Protein AF-A0A1W9QUJ8-F1 (afdb_monomer)

Foldseek 3Di:
DDDDDPDDPPPPPCPPCVLVVLVVVLVVLVVQLVVCVVVVPPQLNVLSVVLSVLSVVLSVLCSVQVVVVVVVVPFLADFFDPDFSLLVSLLSQLVSQLSCCVRNVVDDNVVSNVRSVVSSVVSCVVVNGRPNDGSDPDPDPDPSVVVVVVLVVLVVVLVVVVVCLVVDPDPVVSVVVVVVSVVSVVVSVVCSVPVVVVVVVVVVVVVVVVVVVVVVVD

Secondary structure (DSSP, 8-state):
---PPP----------THHHHHHHTHHHHHHHHHHHHHTT-HHHHHHHHHHHHHHHHHHHHHHHHHHHHHHHHH-SS-PPPSS-HHHHHHHHHHHHHHHIIIIIS---HHHHHHHHHHHHHHHHHHH-----S-S----TTS-HHHHHHHHHHHHHHHHHHHHHHTT---HHHHHHHHHHHHHHHHHHHHHHH-TTHHHHHHHHHHHHHHHHHHHTT-

Solvent-accessible surface area (backbone atoms only — not comparable to full-atom values): 12150 Å² total; per-residue (Å²): 133,85,80,79,74,80,86,72,79,79,80,74,80,68,74,68,63,71,46,59,56,55,57,60,68,46,51,66,47,54,51,50,27,53,50,22,54,74,67,67,36,63,68,57,24,53,45,35,46,51,40,44,51,45,48,50,52,25,41,54,42,34,37,52,28,53,51,53,50,50,53,49,68,71,38,77,65,40,72,41,67,93,66,56,37,46,58,54,21,28,51,42,44,12,50,36,44,22,48,35,31,32,70,66,61,68,39,56,68,68,58,11,49,52,50,10,52,49,47,25,51,50,41,41,71,74,70,47,78,65,69,78,64,58,49,67,81,79,67,70,99,49,61,65,65,60,55,51,49,54,51,51,51,50,50,51,53,50,54,53,50,58,66,54,52,78,74,57,85,51,66,69,59,48,53,55,50,50,53,51,52,52,52,52,50,51,52,54,47,50,45,58,76,43,68,60,56,64,53,55,53,50,53,51,50,54,52,50,52,49,54,52,57,56,62,76,74,110

Sequence (218 aa):
MGKAKPYKPSTVSLKSKKGTLLYLFLIPLFIAVILALLQTNIQAFLLNSLAFALFFFTAKLSTRGFNQELEYLRSPLTKAPKIPYKTIAAFMLGGSTFFTAWVAGGKSFFSALFLGVIATLGYYLYYGFDPKKDKLDNLGDISAEFVLETIGEAKTKLTNIEKHMGQIEDTLLYGKLNIAMTKARNILETIQEDPKDIRVARKFLIVYIREWKQKLKR

pLDDT: mean 71.95, std 13.04, range [42.22, 90.12]

Structure (mmCIF, N/CA/C/O backbone):
data_AF-A0A1W9QUJ8-F1
#
_entry.id   AF-A0A1W9QUJ8-F1
#
loop_
_atom_site.group_PDB
_atom_site.id
_atom_site.type_symbol
_atom_site.label_atom_id
_atom_site.label_alt_id
_atom_site.label_comp_id
_atom_site.label_asym_id
_atom_site.label_entity_id
_atom_site.label_seq_id
_atom_site.pdbx_PDB_ins_code
_atom_site.Cartn_x
_atom_site.Cartn_y
_atom_site.Cartn_z
_atom_site.occupancy
_atom_site.B_iso_or_equiv
_atom_site.auth_seq_id
_atom_site.auth_comp_id
_atom_site.auth_asym_id
_atom_site.auth_atom_id
_atom_site.pdbx_PDB_model_num
ATOM 1 N N . MET A 1 1 ? -11.878 -29.910 38.234 1.00 45.69 1 MET A N 1
ATOM 2 C CA . MET A 1 1 ? -12.303 -28.824 37.320 1.00 45.69 1 MET A CA 1
ATOM 3 C C . MET A 1 1 ? -11.061 -28.103 36.809 1.00 45.69 1 MET A C 1
ATOM 5 O O . MET A 1 1 ? -10.425 -27.384 37.571 1.00 45.69 1 MET A O 1
ATOM 9 N N . GLY A 1 2 ? -10.643 -28.384 35.572 1.00 51.19 2 GLY A N 1
ATOM 10 C CA . GLY A 1 2 ? -9.451 -27.775 34.976 1.00 51.19 2 GLY A CA 1
ATOM 11 C C . GLY A 1 2 ? -9.706 -26.306 34.651 1.00 51.19 2 GLY A C 1
ATOM 12 O O . GLY A 1 2 ? -10.634 -25.993 33.911 1.00 51.19 2 GLY A O 1
ATOM 13 N N . LYS A 1 3 ? -8.911 -25.403 35.231 1.00 51.66 3 LYS A N 1
ATOM 14 C CA . LYS A 1 3 ? -8.987 -23.965 34.951 1.00 51.66 3 LYS A CA 1
ATOM 15 C C . LYS A 1 3 ? -8.597 -23.725 33.491 1.00 51.66 3 LYS A C 1
ATOM 17 O O . LYS A 1 3 ? -7.434 -23.905 33.129 1.00 51.66 3 LYS A O 1
ATOM 22 N N . ALA A 1 4 ? -9.561 -23.334 32.661 1.00 52.47 4 ALA A N 1
ATOM 23 C CA . ALA A 1 4 ? -9.295 -22.891 31.299 1.00 52.47 4 ALA A CA 1
ATOM 24 C C . ALA A 1 4 ? -8.386 -21.654 31.357 1.00 52.47 4 ALA A C 1
ATOM 26 O O . ALA A 1 4 ? -8.721 -20.649 31.984 1.00 52.47 4 ALA A O 1
ATOM 27 N N . LYS A 1 5 ? -7.194 -21.753 30.761 1.00 56.53 5 LYS A N 1
ATOM 28 C CA . LYS A 1 5 ? -6.275 -20.618 30.642 1.00 56.53 5 LYS A CA 1
ATOM 29 C C . LYS A 1 5 ? -6.897 -19.599 29.674 1.00 56.53 5 LYS A C 1
ATOM 31 O O . LYS A 1 5 ? -7.329 -20.015 28.599 1.00 56.53 5 LYS A O 1
ATOM 36 N N . PRO A 1 6 ? -6.938 -18.299 30.016 1.00 46.97 6 PRO A N 1
ATOM 37 C CA . PRO A 1 6 ? -7.448 -17.275 29.113 1.00 46.97 6 PRO A CA 1
ATOM 38 C C . PRO A 1 6 ? -6.608 -17.258 27.834 1.00 46.97 6 PRO A C 1
ATOM 40 O O . PRO A 1 6 ? -5.373 -17.254 27.889 1.00 46.97 6 PRO A O 1
ATOM 43 N N . TYR A 1 7 ? -7.291 -17.292 26.692 1.00 49.16 7 TYR A N 1
ATOM 44 C CA . TYR A 1 7 ? -6.677 -17.202 25.375 1.00 49.16 7 TYR A CA 1
ATOM 45 C C . TYR A 1 7 ? -5.962 -15.853 25.262 1.00 49.16 7 TYR A C 1
ATOM 47 O O . TYR A 1 7 ? -6.594 -14.802 25.245 1.00 49.16 7 TYR A O 1
ATOM 55 N N . LYS A 1 8 ? -4.627 -15.881 25.236 1.00 43.94 8 LYS A N 1
ATOM 56 C CA . LYS A 1 8 ? -3.806 -14.711 24.928 1.00 43.94 8 LYS A CA 1
ATOM 57 C C . LYS A 1 8 ? -3.588 -14.721 23.418 1.00 43.94 8 LYS A C 1
ATOM 59 O O . LYS A 1 8 ? -2.815 -15.569 22.963 1.00 43.94 8 LYS A O 1
ATOM 64 N N . PRO A 1 9 ? -4.245 -13.851 22.631 1.00 47.03 9 PRO A N 1
ATOM 65 C CA . PRO A 1 9 ? -3.916 -13.749 21.223 1.00 47.03 9 PRO A CA 1
ATOM 66 C C . PRO A 1 9 ? -2.438 -13.375 21.130 1.00 47.03 9 PRO A C 1
ATOM 68 O O . PRO A 1 9 ? -1.984 -12.387 21.708 1.00 47.03 9 PRO A O 1
ATOM 71 N N . SER A 1 10 ? -1.659 -14.213 20.453 1.00 43.44 10 SER A N 1
ATOM 72 C CA . SER A 1 10 ? -0.263 -13.933 20.166 1.00 43.44 10 SER A CA 1
ATOM 73 C C . SER A 1 10 ? -0.211 -12.667 19.317 1.00 43.44 10 SER A C 1
ATOM 75 O O . SER A 1 10 ? -0.485 -12.709 18.116 1.00 43.44 10 SER A O 1
ATOM 77 N N . THR A 1 11 ? 0.129 -11.532 19.929 1.00 43.72 11 THR A N 1
ATOM 78 C CA . THR A 1 11 ? 0.432 -10.280 19.235 1.00 43.72 11 THR A CA 1
ATOM 79 C C . THR A 1 11 ? 1.775 -10.442 18.534 1.00 43.72 11 THR A C 1
ATOM 81 O O . THR A 1 11 ? 2.785 -9.851 18.920 1.00 43.72 11 THR A O 1
ATOM 84 N N . VAL A 1 12 ? 1.825 -11.304 17.519 1.00 42.22 12 VAL A N 1
ATOM 85 C CA . VAL A 1 12 ? 2.991 -11.404 16.657 1.00 42.22 12 VAL A CA 1
ATOM 86 C C . VAL A 1 12 ? 3.006 -10.112 15.849 1.00 42.22 12 VAL A C 1
ATOM 88 O O . VAL A 1 12 ? 2.319 -9.960 14.840 1.00 42.22 12 VAL A O 1
ATOM 91 N N . SER A 1 13 ? 3.771 -9.139 16.341 1.00 43.91 13 SER A N 1
ATOM 92 C CA . SER A 1 13 ? 4.136 -7.918 15.634 1.00 43.91 13 SER A CA 1
ATOM 93 C C . SER A 1 13 ? 5.054 -8.279 14.460 1.00 43.91 13 SER A C 1
ATOM 95 O O . SER A 1 13 ? 6.225 -7.901 14.405 1.00 43.91 13 SER A O 1
ATOM 97 N N . LEU A 1 14 ? 4.521 -9.004 13.478 1.00 44.41 14 LEU A N 1
ATOM 98 C CA . LEU A 1 14 ? 5.085 -9.039 12.141 1.00 44.41 14 LEU A CA 1
ATOM 99 C C . LEU A 1 14 ? 4.782 -7.674 11.530 1.00 44.41 14 LEU A C 1
ATOM 101 O O . LEU A 1 14 ? 3.795 -7.482 10.823 1.00 44.41 14 LEU A O 1
ATOM 105 N N . LYS A 1 15 ? 5.628 -6.691 11.855 1.00 48.16 15 LYS A N 1
ATOM 106 C CA . LYS A 1 15 ? 5.800 -5.494 11.034 1.00 48.16 15 LYS A CA 1
ATOM 107 C C . LYS A 1 15 ? 6.079 -6.032 9.635 1.00 48.16 15 LYS A C 1
ATOM 109 O O . LYS A 1 15 ? 7.123 -6.642 9.415 1.00 48.16 15 LYS A O 1
ATOM 114 N N . SER A 1 16 ? 5.076 -5.969 8.765 1.00 53.44 16 SER A N 1
ATOM 115 C CA . SER A 1 16 ? 5.052 -6.734 7.524 1.00 53.44 16 SER A CA 1
ATOM 116 C C . SER A 1 16 ? 6.242 -6.329 6.651 1.00 53.44 16 SER A C 1
ATOM 118 O O . SER A 1 16 ? 6.193 -5.336 5.930 1.00 53.44 16 SER A O 1
ATOM 120 N N . LYS A 1 17 ? 7.327 -7.116 6.692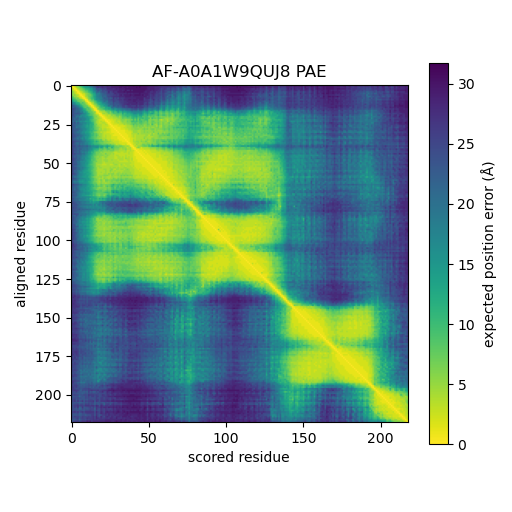 1.00 57.62 17 LYS A N 1
ATOM 121 C CA . LYS A 1 17 ? 8.486 -6.983 5.790 1.00 57.62 17 LYS A CA 1
ATOM 122 C C . LYS A 1 17 ? 8.110 -7.276 4.325 1.00 57.62 17 LYS A C 1
ATOM 124 O O . LYS A 1 17 ? 8.954 -7.223 3.435 1.00 57.62 17 LYS A O 1
ATOM 129 N N . LYS A 1 18 ? 6.837 -7.574 4.040 1.00 60.78 18 LYS A N 1
ATOM 130 C CA . LYS A 1 18 ? 6.330 -7.822 2.687 1.00 60.78 18 LYS A CA 1
ATOM 131 C C . LYS A 1 18 ? 6.463 -6.590 1.785 1.00 60.78 18 LYS A C 1
ATOM 133 O O . LYS A 1 18 ? 6.778 -6.747 0.609 1.00 60.78 18 LYS A O 1
ATOM 138 N N . GLY A 1 19 ? 6.307 -5.383 2.344 1.00 60.66 19 GLY A N 1
ATOM 139 C CA . GLY A 1 19 ? 6.508 -4.126 1.610 1.00 60.66 19 GLY A CA 1
ATOM 140 C C . GLY A 1 19 ? 7.968 -3.868 1.238 1.00 60.66 19 GLY A C 1
ATOM 141 O O . GLY A 1 19 ? 8.249 -3.420 0.132 1.00 60.66 19 GLY A O 1
ATOM 142 N N . THR A 1 20 ? 8.913 -4.235 2.113 1.00 66.88 20 THR A N 1
ATOM 143 C CA . THR A 1 20 ? 10.354 -4.041 1.872 1.00 66.88 20 THR A CA 1
ATOM 144 C C . THR A 1 20 ? 10.902 -4.880 0.718 1.00 66.88 20 THR A C 1
ATOM 146 O O . THR A 1 20 ? 11.886 -4.482 0.105 1.00 66.88 20 THR A O 1
ATOM 149 N N . LEU A 1 21 ? 10.253 -5.996 0.370 1.00 69.88 21 LEU A N 1
ATOM 150 C CA . LEU A 1 21 ? 10.699 -6.858 -0.728 1.00 69.88 21 LEU A CA 1
ATOM 151 C C . LEU A 1 21 ? 10.557 -6.176 -2.099 1.00 69.88 21 LEU A C 1
ATOM 153 O O . LEU A 1 21 ? 11.403 -6.364 -2.965 1.00 69.88 21 LEU A O 1
ATOM 157 N N . LEU A 1 22 ? 9.541 -5.320 -2.276 1.00 72.19 22 LEU A N 1
ATOM 158 C CA . LEU A 1 22 ? 9.362 -4.570 -3.523 1.00 72.19 22 LEU A CA 1
ATOM 159 C C . LEU A 1 22 ? 10.477 -3.534 -3.738 1.00 72.19 22 LEU A C 1
ATOM 161 O O . LEU A 1 22 ? 10.861 -3.271 -4.872 1.00 72.19 22 LEU A O 1
ATOM 165 N N . TYR A 1 23 ? 11.033 -2.977 -2.656 1.00 72.56 23 TYR A N 1
ATOM 166 C CA . TYR A 1 23 ? 12.155 -2.037 -2.733 1.00 72.56 23 TYR A CA 1
ATOM 167 C C . TYR A 1 23 ? 13.463 -2.711 -3.160 1.00 72.56 23 TYR A C 1
ATOM 169 O O . TYR A 1 23 ? 14.305 -2.057 -3.768 1.00 72.56 23 TYR A O 1
ATOM 177 N N . LEU A 1 24 ? 13.621 -4.018 -2.919 1.00 77.19 24 LEU A N 1
ATOM 178 C CA . LEU A 1 24 ? 14.778 -4.773 -3.406 1.00 77.19 24 LEU A CA 1
ATOM 179 C C . LEU A 1 24 ? 14.832 -4.777 -4.943 1.00 77.19 24 LEU A C 1
ATOM 181 O O . LEU A 1 24 ? 15.908 -4.669 -5.526 1.00 77.19 24 LEU A O 1
ATOM 185 N N . PHE A 1 25 ? 13.667 -4.815 -5.598 1.00 73.31 25 PHE A N 1
ATOM 186 C CA . PHE A 1 25 ? 13.557 -4.762 -7.057 1.00 73.31 25 PHE A CA 1
ATOM 187 C C . PHE A 1 25 ? 13.940 -3.393 -7.649 1.00 73.31 25 PHE A C 1
ATOM 189 O O . PHE A 1 25 ? 14.278 -3.305 -8.825 1.00 73.31 25 PHE A O 1
ATOM 196 N N . LEU A 1 26 ? 13.941 -2.320 -6.848 1.00 78.62 26 LEU A N 1
ATOM 197 C CA . LEU A 1 26 ? 14.372 -0.995 -7.307 1.00 78.62 26 LEU A CA 1
ATOM 198 C C . LEU A 1 26 ? 15.899 -0.856 -7.395 1.00 78.62 26 LEU A C 1
ATOM 200 O O . LEU A 1 26 ? 16.376 0.032 -8.100 1.00 78.62 26 LEU A O 1
ATOM 204 N N . ILE A 1 27 ? 16.671 -1.707 -6.709 1.00 80.44 27 ILE A N 1
ATOM 205 C CA . ILE A 1 27 ? 18.135 -1.574 -6.631 1.00 80.44 27 ILE A CA 1
ATOM 206 C C . ILE A 1 27 ? 18.805 -1.711 -8.010 1.00 80.44 27 ILE A C 1
ATOM 208 O O . ILE A 1 27 ? 19.570 -0.816 -8.372 1.00 80.44 27 ILE A O 1
ATOM 212 N N . PRO A 1 28 ? 18.514 -2.744 -8.829 1.00 79.25 28 PRO A N 1
ATOM 213 C CA . PRO A 1 28 ? 19.114 -2.860 -10.161 1.00 79.25 28 PRO A CA 1
ATOM 214 C C . PRO A 1 28 ? 18.752 -1.683 -11.073 1.00 79.25 28 PRO A C 1
ATOM 216 O O . PRO A 1 28 ? 19.574 -1.224 -11.861 1.00 79.25 28 PRO A O 1
ATOM 219 N N . LEU A 1 29 ? 17.532 -1.161 -10.932 1.00 78.25 29 LEU A N 1
ATOM 220 C CA . LEU A 1 29 ? 17.044 -0.034 -11.720 1.00 78.25 29 LEU A CA 1
ATOM 221 C C . LEU A 1 29 ? 17.769 1.267 -11.346 1.00 78.25 29 LEU A C 1
ATOM 223 O O . LEU A 1 29 ? 18.129 2.049 -12.220 1.00 78.25 29 LEU A O 1
ATOM 227 N N . PHE A 1 30 ? 18.050 1.469 -10.058 1.00 81.12 30 PHE A N 1
ATOM 228 C CA . PHE A 1 30 ? 18.858 2.591 -9.584 1.00 81.12 30 PHE A CA 1
ATOM 229 C C . PHE A 1 30 ? 20.292 2.536 -10.128 1.00 81.12 30 PHE A C 1
ATOM 231 O O . PHE A 1 30 ? 20.821 3.546 -10.591 1.00 81.12 30 PHE A O 1
ATOM 238 N N . ILE A 1 31 ? 20.899 1.345 -10.151 1.00 82.19 31 ILE A N 1
ATOM 239 C CA . ILE A 1 31 ? 22.224 1.140 -10.754 1.00 82.19 31 ILE A CA 1
ATOM 240 C C . ILE A 1 31 ? 22.187 1.470 -12.253 1.00 82.19 31 ILE A C 1
ATOM 242 O O . ILE A 1 31 ? 23.080 2.157 -12.743 1.00 82.19 31 ILE A O 1
ATOM 246 N N . ALA A 1 32 ? 21.142 1.055 -12.976 1.00 76.44 32 ALA A N 1
ATOM 247 C CA . ALA A 1 32 ? 20.989 1.362 -14.399 1.00 76.44 32 ALA A CA 1
ATOM 248 C C . ALA A 1 32 ? 20.924 2.876 -14.682 1.00 76.44 32 ALA A C 1
ATOM 250 O O . ALA A 1 32 ? 21.524 3.339 -15.650 1.00 76.44 32 ALA A O 1
ATOM 251 N N . VAL A 1 33 ? 20.265 3.659 -13.818 1.00 78.38 33 VAL A N 1
ATOM 252 C CA . VAL A 1 33 ? 20.249 5.132 -13.915 1.00 78.38 33 VAL A CA 1
ATOM 253 C C . VAL A 1 33 ? 21.660 5.711 -13.767 1.00 78.38 33 VAL A C 1
ATOM 255 O O . VAL A 1 33 ? 22.062 6.555 -14.569 1.00 78.38 33 VAL A O 1
ATOM 258 N N . ILE A 1 34 ? 22.431 5.238 -12.782 1.00 84.38 34 ILE A N 1
ATOM 259 C CA . ILE A 1 34 ? 23.813 5.693 -12.553 1.00 84.38 34 ILE A CA 1
ATOM 260 C C . ILE A 1 34 ? 24.711 5.327 -13.742 1.00 84.38 34 ILE A C 1
ATOM 262 O O . ILE A 1 34 ? 25.483 6.162 -14.212 1.00 84.38 34 ILE A O 1
ATOM 266 N N . LEU A 1 35 ? 24.588 4.104 -14.266 1.00 82.94 35 LEU A N 1
ATOM 267 C CA . LEU A 1 35 ? 25.349 3.655 -15.434 1.00 82.94 35 LEU A CA 1
ATOM 268 C C . LEU A 1 35 ? 25.011 4.468 -16.689 1.00 82.94 35 LEU A C 1
ATOM 270 O O . LEU A 1 35 ? 25.917 4.834 -17.433 1.00 82.94 35 LEU A O 1
ATOM 274 N N . ALA A 1 36 ? 23.738 4.803 -16.903 1.00 79.69 36 ALA A N 1
ATOM 275 C CA . ALA A 1 36 ? 23.326 5.647 -18.023 1.00 79.69 36 ALA A CA 1
ATOM 276 C C . ALA A 1 36 ? 23.921 7.064 -17.931 1.00 79.69 36 ALA A C 1
ATOM 278 O O . ALA A 1 36 ? 24.314 7.634 -18.951 1.00 79.69 36 ALA A O 1
ATOM 279 N N . LEU A 1 37 ? 24.038 7.607 -16.712 1.00 82.88 37 LEU A N 1
ATOM 280 C CA . LEU A 1 37 ? 24.687 8.894 -16.465 1.00 82.88 37 LEU A CA 1
ATOM 281 C C . LEU A 1 37 ? 26.199 8.831 -16.741 1.00 82.88 37 LEU A C 1
ATOM 283 O O . LEU A 1 37 ? 26.736 9.716 -17.404 1.00 82.88 37 LEU A O 1
ATOM 287 N N . LEU A 1 38 ? 26.870 7.761 -16.298 1.00 85.94 38 LEU A N 1
ATOM 288 C CA . LEU A 1 38 ? 28.295 7.509 -16.567 1.00 85.94 38 LEU A CA 1
ATOM 289 C C . LEU A 1 38 ? 28.588 7.365 -18.067 1.00 85.94 38 LEU A C 1
ATOM 291 O O . LEU A 1 38 ? 29.604 7.854 -18.551 1.00 85.94 38 LEU A O 1
ATOM 295 N N . GLN A 1 39 ? 27.680 6.739 -18.816 1.00 85.94 39 GLN A N 1
ATOM 296 C CA . GLN A 1 39 ? 27.771 6.588 -20.272 1.00 85.94 39 GLN A CA 1
ATOM 297 C C . GLN A 1 39 ? 27.411 7.869 -21.044 1.00 85.94 39 GLN A C 1
ATOM 299 O O . GLN A 1 39 ? 27.364 7.833 -22.271 1.00 85.94 39 GLN A O 1
ATOM 304 N N . THR A 1 40 ? 27.127 8.983 -20.349 1.00 82.94 40 THR A N 1
ATOM 305 C CA . THR A 1 40 ? 26.723 10.277 -20.941 1.00 82.94 40 THR A CA 1
ATOM 306 C C . THR A 1 40 ? 25.530 10.190 -21.905 1.00 82.94 40 THR A C 1
ATOM 308 O O . THR A 1 40 ? 25.276 11.093 -22.702 1.00 82.94 40 THR A O 1
ATOM 311 N N . ASN A 1 41 ? 24.728 9.128 -21.797 1.00 83.69 41 ASN A N 1
ATOM 312 C CA . ASN A 1 41 ? 23.555 8.928 -22.632 1.00 83.69 41 ASN A CA 1
ATOM 313 C C . ASN A 1 41 ? 22.334 9.583 -21.974 1.00 83.69 41 ASN A C 1
ATOM 315 O O . ASN A 1 41 ? 21.627 8.974 -21.168 1.00 83.69 41 ASN A O 1
ATOM 319 N N . ILE A 1 42 ? 22.082 10.841 -22.344 1.00 85.75 42 ILE A N 1
ATOM 320 C CA . ILE A 1 42 ? 20.991 11.662 -21.796 1.00 85.75 42 ILE A CA 1
ATOM 321 C C . ILE A 1 42 ? 19.626 10.993 -22.013 1.00 85.75 42 ILE A C 1
ATOM 323 O O . ILE A 1 42 ? 18.784 11.002 -21.115 1.00 85.75 42 ILE A O 1
ATOM 327 N N . GLN A 1 43 ? 19.407 10.370 -23.175 1.00 84.75 43 GLN A N 1
ATOM 328 C CA . GLN A 1 43 ? 18.144 9.692 -23.477 1.00 84.75 43 GLN A CA 1
ATOM 329 C C . GLN A 1 43 ? 17.928 8.487 -22.555 1.00 84.75 43 GLN A C 1
ATOM 331 O O . GLN A 1 43 ? 16.884 8.382 -21.910 1.00 84.75 43 GLN A O 1
ATOM 336 N N . ALA A 1 44 ? 18.928 7.612 -22.428 1.00 82.31 44 ALA A N 1
ATOM 337 C CA . ALA A 1 44 ? 18.856 6.459 -21.535 1.00 82.31 44 ALA A CA 1
ATOM 338 C C . ALA A 1 44 ? 18.712 6.884 -20.066 1.00 82.31 44 ALA A C 1
ATOM 340 O O . ALA A 1 44 ? 17.972 6.253 -19.311 1.00 82.31 44 ALA A O 1
ATOM 341 N N . PHE A 1 45 ? 19.368 7.970 -19.654 1.00 84.31 45 PHE A N 1
ATOM 342 C CA . PHE A 1 45 ? 19.240 8.516 -18.305 1.00 84.31 45 PHE A CA 1
ATOM 343 C C . PHE A 1 45 ? 17.808 8.979 -18.000 1.00 84.31 45 PHE A C 1
ATOM 345 O O . PHE A 1 45 ? 17.253 8.605 -16.963 1.00 84.31 45 PHE A O 1
ATOM 352 N N . LEU A 1 46 ? 17.181 9.737 -18.907 1.00 86.88 46 LEU A N 1
ATOM 353 C CA . LEU A 1 46 ? 15.802 10.208 -18.738 1.00 86.88 46 LEU A CA 1
ATOM 354 C C . LEU A 1 46 ? 14.804 9.044 -18.684 1.00 86.88 46 LEU A C 1
ATOM 356 O O . LEU A 1 46 ? 13.951 9.003 -17.796 1.00 86.88 46 LEU A O 1
ATOM 360 N N . LEU A 1 47 ? 14.940 8.071 -19.590 1.00 86.06 47 LEU A N 1
ATOM 361 C CA . LEU A 1 47 ? 14.054 6.906 -19.651 1.00 86.06 47 LEU A CA 1
ATOM 362 C C . LEU A 1 47 ? 14.174 6.017 -18.408 1.00 86.06 47 LEU A C 1
ATOM 364 O O . LEU A 1 47 ? 13.156 5.647 -17.819 1.00 86.06 47 LEU A O 1
ATOM 368 N N . ASN A 1 48 ? 15.400 5.721 -17.967 1.00 82.94 48 ASN A N 1
ATOM 369 C CA . ASN A 1 48 ? 15.630 4.935 -16.754 1.00 82.94 48 ASN A CA 1
ATOM 370 C C . ASN A 1 48 ? 15.168 5.681 -15.493 1.00 82.94 48 ASN A C 1
ATOM 372 O O . ASN A 1 48 ? 14.620 5.058 -14.585 1.00 82.94 48 ASN A O 1
ATOM 376 N N . SER A 1 49 ? 15.321 7.008 -15.442 1.00 84.38 49 SER A N 1
ATOM 377 C CA . SER A 1 49 ? 14.833 7.823 -14.320 1.00 84.38 49 SER A CA 1
ATOM 378 C C . SER A 1 49 ? 13.306 7.827 -14.238 1.00 84.38 49 SER A C 1
ATOM 380 O O . SER A 1 49 ? 12.741 7.696 -13.150 1.00 84.38 49 SER A O 1
ATOM 382 N N . LEU A 1 50 ? 12.621 7.918 -15.381 1.00 87.81 50 LEU A N 1
ATOM 383 C CA . LEU A 1 50 ? 11.161 7.849 -15.439 1.00 87.81 50 LEU A CA 1
ATOM 384 C C . LEU A 1 50 ? 10.646 6.459 -15.042 1.00 87.81 50 LEU A C 1
ATOM 386 O O . LEU A 1 50 ? 9.721 6.351 -14.233 1.00 87.81 50 LEU A O 1
ATOM 390 N N . ALA A 1 51 ? 11.284 5.399 -15.546 1.00 84.25 51 ALA A N 1
ATOM 391 C CA . ALA A 1 51 ? 11.021 4.031 -15.112 1.00 84.25 51 ALA A CA 1
ATOM 392 C C . ALA A 1 51 ? 11.207 3.887 -13.593 1.00 84.25 51 ALA A C 1
ATOM 394 O O . ALA A 1 51 ? 10.338 3.349 -12.905 1.00 84.25 51 ALA A O 1
ATOM 395 N N . PHE A 1 52 ? 12.299 4.423 -13.046 1.00 85.12 52 PHE A N 1
ATOM 396 C CA . PHE A 1 52 ? 12.559 4.402 -11.610 1.00 85.12 52 PHE A CA 1
ATOM 397 C C . PHE A 1 52 ? 11.465 5.102 -10.807 1.00 85.12 52 PHE A C 1
ATOM 399 O O . PHE A 1 52 ? 10.969 4.532 -9.832 1.00 85.12 52 PHE A O 1
ATOM 406 N N . ALA A 1 53 ? 11.027 6.285 -11.237 1.00 86.44 53 ALA A N 1
ATOM 407 C CA . ALA A 1 53 ? 9.929 6.996 -10.593 1.00 86.44 53 ALA A CA 1
ATOM 408 C C . ALA A 1 53 ? 8.634 6.162 -10.590 1.00 86.44 53 ALA A C 1
ATOM 410 O O . ALA A 1 53 ? 8.009 6.005 -9.540 1.00 86.44 53 ALA A O 1
ATOM 411 N N . LEU A 1 54 ? 8.265 5.564 -11.726 1.00 86.25 54 LEU A N 1
ATOM 412 C CA . LEU A 1 54 ? 7.092 4.690 -11.865 1.00 86.25 54 LEU A CA 1
ATOM 413 C C . LEU A 1 54 ? 7.131 3.494 -10.895 1.00 86.25 54 LEU A C 1
ATOM 415 O O . LEU A 1 54 ? 6.172 3.252 -10.150 1.00 86.25 54 LEU A O 1
ATOM 419 N N . PHE A 1 55 ? 8.262 2.787 -10.831 1.00 83.75 55 PHE A N 1
ATOM 420 C CA . PHE A 1 55 ? 8.450 1.675 -9.894 1.00 83.75 55 PHE A CA 1
ATOM 421 C C . PHE A 1 55 ? 8.456 2.138 -8.431 1.00 83.75 55 PHE A C 1
ATOM 423 O O . PHE A 1 55 ? 7.887 1.465 -7.569 1.00 83.75 55 PHE A O 1
ATOM 430 N N . PHE A 1 56 ? 9.022 3.309 -8.139 1.00 84.00 56 PHE A N 1
ATOM 431 C CA . PHE A 1 56 ? 9.004 3.895 -6.800 1.00 84.00 56 PHE A CA 1
ATOM 432 C C . PHE A 1 56 ? 7.588 4.239 -6.334 1.00 84.00 56 PHE A C 1
ATOM 434 O O . PHE A 1 56 ? 7.202 3.889 -5.213 1.00 84.00 56 PHE A O 1
ATOM 441 N N . PHE A 1 57 ? 6.780 4.862 -7.193 1.00 84.56 57 PHE A N 1
ATOM 442 C CA . PHE A 1 57 ? 5.374 5.125 -6.889 1.00 84.56 57 PHE A CA 1
ATOM 443 C C . PHE A 1 57 ? 4.589 3.828 -6.683 1.00 84.56 57 PHE A C 1
ATOM 445 O O . PHE A 1 57 ? 3.836 3.725 -5.711 1.00 84.56 57 PHE A O 1
ATOM 452 N N . THR A 1 58 ? 4.831 2.816 -7.518 1.00 84.12 58 THR A N 1
ATOM 453 C CA . THR A 1 58 ? 4.240 1.477 -7.372 1.00 84.12 58 THR A CA 1
ATOM 454 C C . THR A 1 58 ? 4.578 0.858 -6.010 1.00 84.12 58 THR A C 1
ATOM 456 O O . THR A 1 58 ? 3.685 0.403 -5.292 1.00 84.12 58 THR A O 1
ATOM 459 N N . ALA A 1 59 ? 5.850 0.898 -5.598 1.00 82.56 59 ALA A N 1
ATOM 460 C CA . ALA A 1 59 ? 6.298 0.377 -4.305 1.00 82.56 59 ALA A CA 1
ATOM 461 C C . ALA A 1 59 ? 5.684 1.131 -3.117 1.00 82.56 59 ALA A C 1
ATOM 463 O O . ALA A 1 59 ? 5.246 0.516 -2.135 1.00 82.56 59 ALA A O 1
ATOM 464 N N . LYS A 1 60 ? 5.581 2.460 -3.219 1.00 81.75 60 LYS A N 1
ATOM 465 C CA . LYS A 1 60 ? 4.947 3.297 -2.194 1.00 81.75 60 LYS A CA 1
ATOM 466 C C . LYS A 1 60 ? 3.454 2.990 -2.058 1.00 81.75 60 LYS A C 1
ATOM 468 O O . LYS A 1 60 ? 2.950 2.911 -0.936 1.00 81.75 60 LYS A O 1
ATOM 473 N N . LEU A 1 61 ? 2.757 2.784 -3.175 1.00 79.00 61 LEU A N 1
ATOM 474 C CA . LEU A 1 61 ? 1.339 2.427 -3.184 1.00 79.00 61 LEU A CA 1
ATOM 475 C C . LEU A 1 61 ? 1.106 1.028 -2.597 1.00 79.00 61 LEU A C 1
ATOM 477 O O . LEU A 1 61 ? 0.253 0.859 -1.729 1.00 79.00 61 LEU A O 1
ATOM 481 N N . SER A 1 62 ? 1.937 0.063 -2.991 1.00 79.00 62 SER A N 1
ATOM 482 C CA . SER A 1 62 ? 1.929 -1.311 -2.476 1.00 79.00 62 SER A CA 1
ATOM 483 C C . SER A 1 62 ? 2.136 -1.354 -0.954 1.00 79.00 62 SER A C 1
ATOM 485 O O . SER A 1 62 ? 1.395 -2.016 -0.230 1.00 79.00 62 SER A O 1
ATOM 487 N N . THR A 1 63 ? 3.071 -0.550 -0.434 1.00 77.06 63 THR A N 1
ATOM 488 C CA . THR A 1 63 ? 3.321 -0.433 1.014 1.00 77.06 63 THR A CA 1
ATOM 489 C C . THR A 1 63 ? 2.100 0.090 1.772 1.00 77.06 63 THR A C 1
ATOM 491 O O . THR A 1 63 ? 1.785 -0.412 2.851 1.00 77.06 63 THR A O 1
ATOM 494 N N . ARG A 1 64 ? 1.377 1.066 1.205 1.00 76.19 64 ARG A N 1
ATOM 495 C CA . ARG A 1 64 ? 0.117 1.544 1.795 1.00 76.19 64 ARG A CA 1
ATOM 496 C C . ARG A 1 64 ? -0.958 0.459 1.788 1.00 76.19 64 ARG A C 1
ATOM 498 O O . ARG A 1 64 ? -1.602 0.269 2.816 1.00 76.19 64 ARG A O 1
ATOM 505 N N . GLY A 1 65 ? -1.083 -0.293 0.693 1.00 70.75 65 GLY A N 1
ATOM 506 C CA . GLY A 1 65 ? -2.008 -1.427 0.602 1.00 70.75 65 GLY A CA 1
ATOM 507 C C . GLY A 1 65 ? -1.744 -2.500 1.663 1.00 70.75 65 GLY A C 1
ATOM 508 O O . GLY A 1 65 ? -2.675 -2.951 2.327 1.00 70.75 65 GLY A O 1
ATOM 509 N N . PHE A 1 66 ? -0.477 -2.851 1.911 1.00 72.06 66 PHE A N 1
ATOM 510 C CA . PHE A 1 66 ? -0.128 -3.829 2.952 1.00 72.06 66 PHE A CA 1
ATOM 511 C C . PHE A 1 66 ? -0.403 -3.338 4.372 1.00 72.06 66 PHE A C 1
ATOM 513 O O . PHE A 1 66 ? -0.791 -4.136 5.223 1.00 72.06 66 PHE A O 1
ATOM 520 N N . ASN A 1 67 ? -0.208 -2.048 4.644 1.00 70.31 67 ASN A N 1
ATOM 521 C CA . ASN A 1 67 ? -0.531 -1.488 5.956 1.00 70.31 67 ASN A CA 1
ATOM 522 C C . ASN A 1 67 ? -2.041 -1.538 6.213 1.00 70.31 67 ASN A C 1
ATOM 524 O O . ASN A 1 67 ? -2.459 -1.959 7.289 1.00 70.31 67 ASN A O 1
ATOM 528 N N . GLN A 1 68 ? -2.847 -1.205 5.205 1.00 67.88 68 GLN A N 1
ATOM 529 C CA . GLN A 1 68 ? -4.302 -1.255 5.314 1.00 67.88 68 GLN A CA 1
ATOM 530 C C . GLN A 1 68 ? -4.834 -2.688 5.455 1.00 67.88 68 GLN A C 1
ATOM 532 O O . GLN A 1 68 ? -5.747 -2.934 6.240 1.00 67.88 68 GLN A O 1
ATOM 537 N N . GLU A 1 69 ? -4.239 -3.658 4.756 1.00 66.75 69 GLU A N 1
ATOM 538 C CA . GLU A 1 69 ? -4.553 -5.073 4.970 1.00 66.75 69 GLU A CA 1
ATOM 539 C C . GLU A 1 69 ? -4.194 -5.520 6.391 1.00 66.75 69 GLU A C 1
ATOM 541 O O . GLU A 1 69 ? -4.954 -6.256 7.014 1.00 66.75 69 GLU A O 1
ATOM 546 N N . LEU A 1 70 ? -3.055 -5.078 6.926 1.00 65.94 70 LEU A N 1
ATOM 547 C CA . LEU A 1 70 ? -2.634 -5.444 8.274 1.00 65.94 70 LEU A CA 1
ATOM 548 C C . LEU A 1 70 ? -3.587 -4.882 9.336 1.00 65.94 70 LEU A C 1
ATOM 550 O O . LEU A 1 70 ? -3.903 -5.582 10.296 1.00 65.94 70 LEU A O 1
A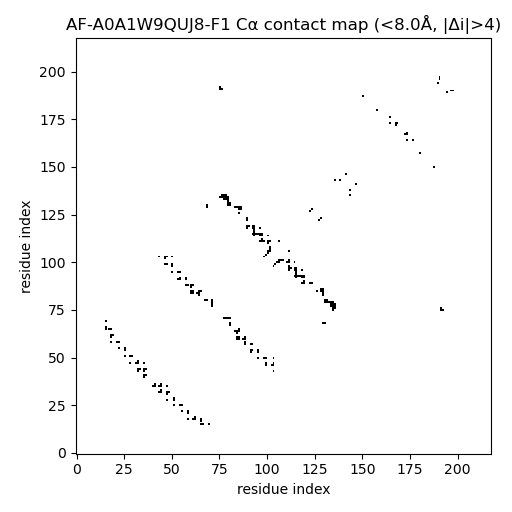TOM 554 N N . GLU A 1 71 ? -4.069 -3.653 9.158 1.00 65.00 71 GLU A N 1
ATOM 555 C CA . GLU A 1 71 ? -5.112 -3.055 10.000 1.00 65.00 71 GLU A CA 1
ATOM 556 C C . GLU A 1 71 ? -6.427 -3.836 9.899 1.00 65.00 71 GLU A C 1
ATOM 558 O O . GLU A 1 71 ? -7.000 -4.215 10.922 1.00 65.00 71 GLU A O 1
ATOM 563 N N . TYR A 1 72 ? -6.849 -4.177 8.680 1.00 61.53 72 TYR A N 1
ATOM 564 C CA . TYR A 1 72 ? -8.027 -5.012 8.447 1.00 61.53 72 TYR A CA 1
ATOM 565 C C . TYR A 1 72 ? -7.885 -6.416 9.064 1.00 61.53 72 TYR A C 1
ATOM 567 O O . TYR A 1 72 ? -8.849 -6.959 9.602 1.00 61.53 72 TYR A O 1
ATOM 575 N N . LEU A 1 73 ? -6.698 -7.029 9.023 1.00 61.34 73 LEU A N 1
ATOM 576 C CA . LEU A 1 73 ? -6.435 -8.335 9.635 1.00 61.34 73 LEU A CA 1
ATOM 577 C C . LEU A 1 73 ? -6.435 -8.272 11.165 1.00 61.34 73 LEU A C 1
ATOM 579 O O . LEU A 1 73 ? -6.938 -9.205 11.788 1.00 61.34 73 LEU A O 1
ATOM 583 N N . ARG A 1 74 ? -5.903 -7.193 11.751 1.00 61.22 74 ARG A N 1
ATOM 584 C CA . ARG A 1 74 ? -5.800 -7.003 13.207 1.00 61.22 74 ARG A CA 1
ATOM 585 C C . ARG A 1 74 ? -7.137 -6.732 13.879 1.00 61.22 74 ARG A C 1
ATOM 587 O O . ARG A 1 74 ? -7.309 -7.133 15.024 1.00 61.22 74 ARG A O 1
ATOM 594 N N . SER A 1 75 ? -8.057 -6.062 13.196 1.00 56.31 75 SER A N 1
ATOM 595 C CA . SER A 1 75 ? -9.345 -5.731 13.791 1.00 56.31 75 SER A CA 1
ATOM 596 C C . SER A 1 75 ? -10.377 -6.849 13.555 1.00 56.31 75 SER A C 1
ATOM 598 O O . SER A 1 75 ? -10.596 -7.253 12.407 1.00 56.31 75 SER A O 1
ATOM 600 N N . PRO A 1 76 ? -11.026 -7.363 14.620 1.00 52.94 76 PRO A N 1
ATOM 601 C CA . PRO A 1 76 ? -12.031 -8.424 14.515 1.00 52.94 76 PRO A CA 1
ATOM 602 C C . PRO A 1 76 ? -13.320 -7.947 13.827 1.00 52.94 76 PRO A C 1
ATOM 604 O O . PRO A 1 76 ? -13.960 -8.727 13.131 1.00 52.94 76 PRO A O 1
ATOM 607 N N . LEU A 1 77 ? -13.647 -6.653 13.939 1.00 49.66 77 LEU A N 1
ATOM 608 C CA . LEU A 1 77 ? -14.801 -6.006 13.308 1.00 49.66 77 LEU A CA 1
ATOM 609 C C . LEU A 1 77 ? -14.330 -4.796 12.497 1.00 49.66 77 LEU A C 1
ATOM 611 O O . LEU A 1 77 ? -14.148 -3.703 13.033 1.00 49.66 77 LEU A O 1
ATOM 615 N N . THR A 1 78 ? -14.063 -4.961 11.204 1.00 53.38 78 THR A N 1
ATOM 616 C CA . THR A 1 78 ? -13.668 -3.841 10.333 1.00 53.38 78 THR A CA 1
ATOM 617 C C . THR A 1 78 ? -14.213 -4.034 8.928 1.00 53.38 78 THR A C 1
ATOM 619 O O . THR A 1 78 ? -14.194 -5.139 8.381 1.00 53.38 78 THR A O 1
ATOM 622 N N . LYS A 1 79 ? -14.738 -2.937 8.369 1.00 51.06 79 LYS A N 1
ATOM 623 C CA . LYS A 1 79 ? -15.213 -2.866 6.986 1.00 51.06 79 LYS A CA 1
ATOM 624 C C . LYS A 1 79 ? -14.072 -3.185 6.024 1.00 51.06 79 LYS A C 1
ATOM 626 O O . LYS A 1 79 ? -12.923 -2.814 6.277 1.00 51.06 79 LYS A O 1
ATOM 631 N N . ALA A 1 80 ? -14.390 -3.843 4.917 1.00 54.97 80 ALA A N 1
ATOM 632 C CA . ALA A 1 80 ? -13.434 -4.049 3.848 1.00 54.97 80 ALA A CA 1
ATOM 633 C C . ALA A 1 80 ? -12.884 -2.688 3.364 1.00 54.97 80 ALA A C 1
ATOM 635 O O . ALA A 1 80 ? -13.627 -1.700 3.286 1.00 54.97 80 ALA A O 1
ATOM 636 N N . PRO A 1 81 ? -11.576 -2.597 3.074 1.00 57.50 81 PRO A N 1
ATOM 637 C CA . PRO A 1 81 ? -10.969 -1.371 2.578 1.00 57.50 81 PRO A CA 1
ATOM 638 C C . PRO A 1 81 ? -11.658 -0.895 1.286 1.00 57.50 81 PRO A C 1
ATOM 640 O O . PRO A 1 81 ? -11.676 -1.609 0.288 1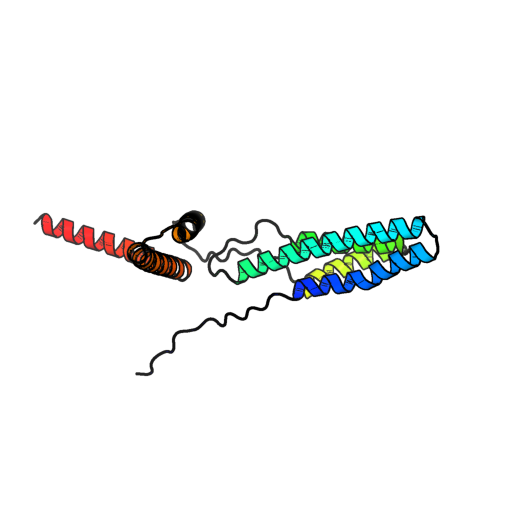.00 57.50 81 PRO A O 1
ATOM 643 N N . LYS A 1 82 ? -12.221 0.328 1.298 1.00 58.50 82 LYS A N 1
ATOM 644 C CA . LYS A 1 82 ? -12.996 0.905 0.174 1.00 58.50 82 LYS A CA 1
ATOM 645 C C . LYS A 1 82 ? -12.193 1.053 -1.126 1.00 58.50 82 LYS A C 1
ATOM 647 O O . LYS A 1 82 ? -12.784 1.134 -2.197 1.00 58.50 82 LYS A O 1
ATOM 652 N N . ILE A 1 83 ? -10.864 1.127 -1.034 1.00 57.62 83 ILE A N 1
ATOM 653 C CA . ILE A 1 83 ? -9.966 1.322 -2.175 1.00 57.62 83 ILE A CA 1
ATOM 654 C C . ILE A 1 83 ? -9.036 0.104 -2.266 1.00 57.62 83 ILE A C 1
ATOM 656 O O . ILE A 1 83 ? -8.276 -0.137 -1.324 1.00 57.62 83 ILE A O 1
ATOM 660 N N . PRO A 1 84 ? -9.066 -0.658 -3.375 1.00 69.75 84 PRO A N 1
ATOM 661 C CA . PRO A 1 84 ? -8.240 -1.846 -3.553 1.00 69.75 84 PRO A CA 1
ATOM 662 C C . PRO A 1 84 ? -6.810 -1.451 -3.959 1.00 69.75 84 PRO A C 1
ATOM 664 O O . PRO A 1 84 ? -6.416 -1.515 -5.128 1.00 69.75 84 PRO A O 1
ATOM 667 N N . TYR A 1 85 ? -6.029 -0.966 -2.991 1.00 72.19 85 TYR A N 1
ATOM 668 C CA . TYR A 1 85 ? -4.674 -0.473 -3.238 1.00 72.19 85 TYR A CA 1
ATOM 669 C C . TYR A 1 85 ? -3.720 -1.548 -3.778 1.00 72.19 85 TYR A C 1
ATOM 671 O O . TYR A 1 85 ? -2.815 -1.185 -4.533 1.00 72.19 85 TYR A O 1
ATOM 679 N N . LYS A 1 86 ? -3.910 -2.845 -3.473 1.00 72.94 86 LYS A N 1
ATOM 680 C CA . LYS A 1 86 ? -3.089 -3.908 -4.084 1.00 72.94 86 LYS A CA 1
ATOM 681 C C . LYS A 1 86 ? -3.438 -4.098 -5.550 1.00 72.94 86 LYS A C 1
ATOM 683 O O . LYS A 1 86 ? -2.532 -4.276 -6.356 1.00 72.94 86 LYS A O 1
ATOM 688 N N . THR A 1 87 ? -4.716 -4.018 -5.919 1.00 76.19 87 THR A N 1
ATOM 689 C CA . THR A 1 87 ? -5.123 -4.072 -7.332 1.00 76.19 87 THR A CA 1
ATOM 690 C C . THR A 1 87 ? -4.525 -2.910 -8.120 1.00 76.19 87 THR A C 1
ATOM 692 O O . THR A 1 87 ? -3.947 -3.130 -9.1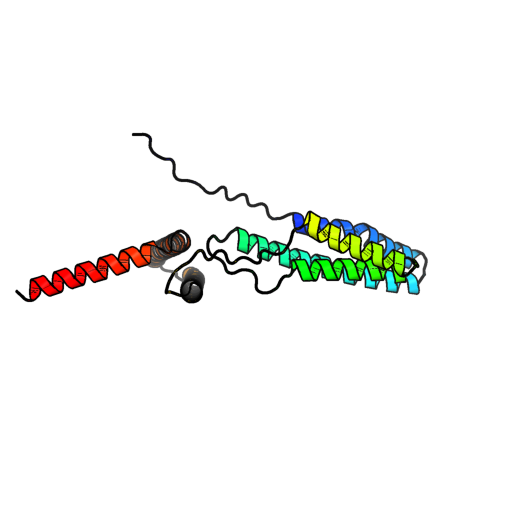84 1.00 76.19 87 THR A O 1
ATOM 695 N N . ILE A 1 88 ? -4.587 -1.687 -7.586 1.00 79.88 88 ILE A N 1
ATOM 696 C CA . ILE A 1 88 ? -3.995 -0.516 -8.251 1.00 79.88 88 ILE A CA 1
ATOM 697 C C . ILE A 1 88 ? -2.469 -0.669 -8.348 1.00 79.88 88 ILE A C 1
ATOM 699 O O . ILE A 1 88 ? -1.895 -0.415 -9.406 1.00 79.88 88 ILE A O 1
ATOM 703 N N . ALA A 1 89 ? -1.810 -1.145 -7.286 1.00 82.06 89 ALA A N 1
ATOM 704 C CA . ALA A 1 89 ? -0.375 -1.417 -7.309 1.00 82.06 89 ALA A CA 1
ATOM 705 C C . ALA A 1 89 ? 0.001 -2.519 -8.319 1.00 82.06 89 ALA A C 1
ATOM 707 O O . ALA A 1 89 ? 1.006 -2.379 -9.009 1.00 82.06 89 ALA A O 1
ATOM 708 N N . ALA A 1 90 ? -0.808 -3.571 -8.466 1.00 82.81 90 ALA A N 1
ATOM 709 C CA . ALA A 1 90 ? -0.584 -4.650 -9.431 1.00 82.81 90 ALA A CA 1
ATOM 710 C C . ALA A 1 90 ? -0.666 -4.156 -10.886 1.00 82.81 90 ALA A C 1
ATOM 712 O O . ALA A 1 90 ? 0.157 -4.538 -11.725 1.00 82.81 90 ALA A O 1
ATOM 713 N N . PHE A 1 91 ? -1.634 -3.282 -11.181 1.00 83.81 91 PHE A N 1
ATOM 714 C CA . PHE A 1 91 ? -1.752 -2.646 -12.494 1.00 83.81 91 PHE A CA 1
ATOM 715 C C . PHE A 1 91 ? -0.621 -1.646 -12.748 1.00 83.81 91 PHE A C 1
ATOM 717 O O . PHE A 1 91 ? -0.030 -1.669 -13.827 1.00 83.81 91 PHE A O 1
ATOM 724 N N . MET A 1 92 ? -0.258 -0.824 -11.756 1.00 85.94 92 MET A N 1
ATOM 725 C CA . MET A 1 92 ? 0.903 0.065 -11.872 1.00 85.94 92 MET A CA 1
ATOM 726 C C . MET A 1 92 ? 2.202 -0.716 -12.087 1.00 85.94 92 MET A C 1
ATOM 728 O O . MET A 1 92 ? 3.025 -0.290 -12.894 1.00 85.94 92 MET A O 1
ATOM 732 N N . LEU A 1 93 ? 2.383 -1.868 -11.433 1.00 86.25 93 LEU A N 1
ATOM 733 C CA . LEU A 1 93 ? 3.564 -2.712 -11.622 1.00 86.25 93 LEU A CA 1
ATOM 734 C C . LEU A 1 93 ? 3.635 -3.262 -13.050 1.00 86.25 93 LEU A C 1
ATOM 736 O O . LEU A 1 93 ? 4.688 -3.177 -13.686 1.00 86.25 93 LEU A O 1
ATOM 740 N N . GLY A 1 94 ? 2.519 -3.784 -13.565 1.00 85.19 94 GLY A N 1
ATOM 741 C CA . GLY A 1 94 ? 2.425 -4.274 -14.942 1.00 85.19 94 GLY A CA 1
ATOM 742 C C . GLY A 1 94 ? 2.702 -3.174 -15.962 1.00 85.19 94 GLY A C 1
ATOM 743 O O . GLY A 1 94 ? 3.527 -3.360 -16.855 1.00 85.19 94 GLY A O 1
ATOM 744 N N . GLY A 1 95 ? 2.092 -1.999 -15.779 1.00 86.31 95 GLY A N 1
ATOM 745 C CA . GLY A 1 95 ? 2.307 -0.828 -16.633 1.00 86.31 95 GLY A CA 1
ATOM 746 C C . GLY A 1 95 ? 3.745 -0.305 -16.588 1.00 86.31 95 GLY A C 1
ATOM 7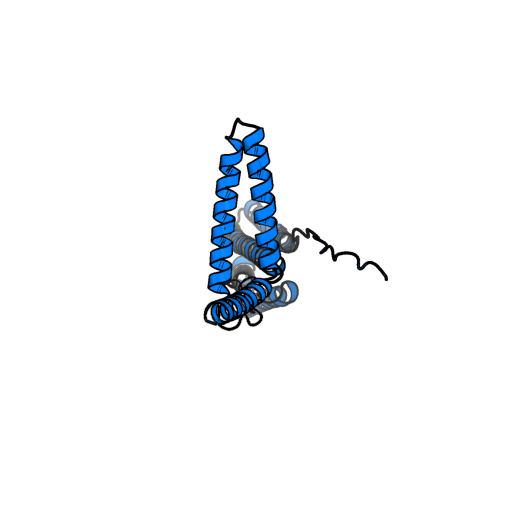47 O O . GLY A 1 95 ? 4.326 -0.023 -17.633 1.00 86.31 95 GLY A O 1
ATOM 748 N N . SER A 1 96 ? 4.354 -0.249 -15.401 1.00 85.62 96 SER A N 1
ATOM 749 C CA . SER A 1 96 ? 5.760 0.154 -15.235 1.00 85.62 96 SER A CA 1
ATOM 750 C C . SER A 1 96 ? 6.703 -0.845 -15.909 1.00 85.62 96 SER A C 1
ATOM 752 O O . SER A 1 96 ? 7.643 -0.450 -16.590 1.00 85.62 96 SER A O 1
ATOM 754 N N . THR A 1 97 ? 6.420 -2.144 -15.782 1.00 85.81 97 THR A N 1
ATOM 755 C CA . THR A 1 97 ? 7.202 -3.215 -16.421 1.00 85.81 97 THR A CA 1
ATOM 756 C C . THR A 1 97 ? 7.079 -3.165 -17.939 1.00 85.81 97 THR A C 1
ATOM 758 O O . THR A 1 97 ? 8.087 -3.257 -18.636 1.00 85.81 97 THR A O 1
ATOM 761 N N . PHE A 1 98 ? 5.863 -2.965 -18.450 1.00 87.31 98 PHE A N 1
ATOM 762 C CA . PHE A 1 98 ? 5.606 -2.777 -19.872 1.00 87.31 98 PHE A CA 1
ATOM 763 C C . PHE A 1 98 ? 6.374 -1.569 -20.420 1.00 87.31 98 PHE A C 1
ATOM 765 O O . PHE A 1 98 ? 7.105 -1.698 -21.403 1.00 87.31 98 PHE A O 1
ATOM 772 N N . PHE A 1 99 ? 6.259 -0.418 -19.750 1.00 86.25 99 PHE A N 1
ATOM 773 C CA . PHE A 1 99 ? 6.936 0.816 -20.142 1.00 86.25 99 PHE A CA 1
ATOM 774 C C . PHE A 1 99 ? 8.455 0.634 -20.181 1.00 86.25 99 PHE A C 1
ATOM 776 O O . PHE A 1 99 ? 9.093 0.952 -21.183 1.00 86.25 99 PHE A O 1
ATOM 783 N N . THR A 1 100 ? 9.039 0.054 -19.133 1.00 85.44 100 THR A N 1
ATOM 784 C CA . THR A 1 100 ? 10.484 -0.185 -19.075 1.00 85.44 100 THR A CA 1
ATOM 785 C C . THR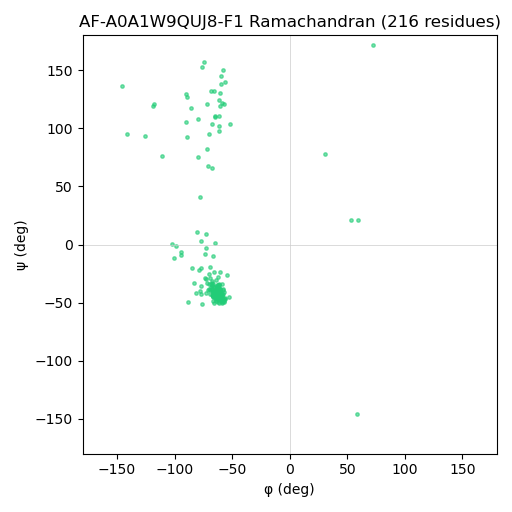 A 1 100 ? 10.940 -1.183 -20.134 1.00 85.44 100 THR A C 1
ATOM 787 O O . THR A 1 100 ? 11.950 -0.947 -20.789 1.00 85.44 100 THR A O 1
ATOM 790 N N . ALA A 1 101 ? 10.208 -2.276 -20.357 1.00 85.19 101 ALA A N 1
ATOM 791 C CA . ALA A 1 101 ? 10.588 -3.277 -21.351 1.00 85.19 101 ALA A CA 1
ATOM 792 C C . ALA A 1 101 ? 10.516 -2.735 -22.787 1.00 85.19 101 ALA A C 1
ATOM 794 O O . ALA A 1 101 ? 11.412 -3.009 -23.588 1.00 85.19 101 ALA A O 1
ATOM 795 N N . TRP A 1 102 ? 9.474 -1.964 -23.107 1.00 85.62 102 TRP A N 1
ATOM 796 C CA . TRP A 1 102 ? 9.276 -1.414 -24.446 1.00 85.62 102 TRP A CA 1
ATOM 797 C C . TRP A 1 102 ? 10.196 -0.222 -24.721 1.00 85.62 102 TRP A C 1
ATOM 799 O O . TRP A 1 102 ? 10.908 -0.218 -25.721 1.00 85.62 102 TRP A O 1
ATOM 809 N N . VAL A 1 103 ? 10.214 0.764 -23.820 1.00 81.88 103 VAL A N 1
ATOM 810 C CA . VAL A 1 103 ? 10.872 2.056 -24.061 1.00 81.88 103 VAL A CA 1
ATOM 811 C C . VAL A 1 103 ? 12.341 2.029 -23.646 1.00 81.88 103 VAL A C 1
ATOM 813 O O . VAL A 1 103 ? 13.202 2.404 -24.435 1.00 81.88 103 VAL A O 1
ATOM 816 N N . ALA A 1 104 ? 12.654 1.564 -22.433 1.00 75.50 104 ALA A N 1
ATOM 817 C CA . ALA A 1 104 ? 14.036 1.541 -21.940 1.00 75.50 104 ALA A CA 1
ATOM 818 C C . ALA A 1 104 ? 14.819 0.305 -22.424 1.00 75.50 104 ALA A C 1
ATOM 820 O O . ALA A 1 104 ? 16.020 0.385 -22.659 1.00 75.50 104 ALA A O 1
ATOM 821 N N . GLY A 1 105 ? 14.142 -0.837 -22.582 1.00 74.88 105 GLY A N 1
ATOM 822 C CA . GLY A 1 105 ? 14.741 -2.108 -23.000 1.00 74.88 105 GLY A CA 1
ATOM 823 C C . GLY A 1 105 ? 14.684 -2.396 -24.502 1.00 74.88 105 GLY A C 1
ATOM 824 O O . GLY A 1 105 ? 15.235 -3.411 -24.930 1.00 74.88 105 GLY A O 1
ATOM 825 N N . GLY A 1 106 ? 13.994 -1.561 -25.291 1.00 80.06 106 GLY A N 1
ATOM 826 C CA . GLY A 1 106 ? 13.872 -1.709 -26.748 1.00 80.06 106 GLY A CA 1
ATOM 827 C C . GLY A 1 106 ? 13.237 -3.028 -27.211 1.00 80.06 106 GLY A C 1
ATOM 828 O O . GLY A 1 106 ? 13.476 -3.469 -28.335 1.00 80.06 106 GLY A O 1
ATOM 829 N N . LYS A 1 107 ? 12.477 -3.718 -26.350 1.00 84.12 107 LYS A N 1
ATOM 830 C CA . LYS A 1 107 ? 11.832 -4.996 -26.692 1.00 84.12 107 LYS A CA 1
ATOM 831 C C . LYS A 1 107 ? 10.634 -4.769 -27.616 1.00 84.12 107 LYS A C 1
ATOM 833 O O . LYS A 1 107 ? 10.015 -3.710 -27.607 1.00 84.12 107 LYS A O 1
ATOM 838 N N . SER A 1 108 ? 10.253 -5.807 -28.366 1.00 89.44 108 SER A N 1
ATOM 839 C CA . SER A 1 108 ? 9.015 -5.780 -29.154 1.00 89.44 108 SER A CA 1
ATOM 840 C C . SER A 1 108 ? 7.792 -5.525 -28.262 1.00 89.44 108 SER A C 1
ATOM 842 O O . SER A 1 108 ? 7.766 -5.944 -27.099 1.00 89.44 108 SER A O 1
ATOM 844 N N . PHE A 1 109 ? 6.758 -4.889 -28.819 1.00 88.19 109 PHE A N 1
ATOM 845 C CA . PHE A 1 109 ? 5.509 -4.599 -28.107 1.00 88.19 109 PHE A CA 1
ATOM 846 C C . PHE A 1 109 ? 4.902 -5.855 -27.459 1.00 88.19 109 PHE A C 1
ATOM 848 O O . PHE A 1 109 ? 4.543 -5.835 -26.284 1.00 88.19 109 PHE A O 1
ATOM 855 N N . PHE A 1 110 ? 4.856 -6.974 -28.192 1.00 89.69 110 PHE A N 1
ATOM 856 C CA . PHE A 1 110 ? 4.325 -8.243 -27.685 1.00 89.69 110 PHE A CA 1
ATOM 857 C C . PHE A 1 110 ? 5.148 -8.799 -26.519 1.00 89.69 110 PHE A C 1
ATOM 859 O O . PHE A 1 110 ? 4.581 -9.260 -25.530 1.00 89.69 110 PHE A O 1
ATOM 866 N N . SER A 1 111 ? 6.480 -8.717 -26.594 1.00 86.81 111 SER A N 1
ATOM 867 C CA . SER A 1 111 ? 7.355 -9.145 -25.496 1.00 86.81 111 SER A CA 1
ATOM 868 C C . SER A 1 111 ? 7.172 -8.270 -24.254 1.00 86.81 111 SER A C 1
ATOM 870 O O . SER A 1 111 ? 7.113 -8.790 -23.141 1.00 86.81 111 SER A O 1
ATOM 872 N N . ALA A 1 112 ? 7.057 -6.951 -24.430 1.00 86.62 112 ALA A N 1
ATOM 873 C CA . ALA A 1 112 ? 6.815 -6.026 -23.328 1.00 86.62 112 ALA A CA 1
ATOM 874 C C . ALA A 1 112 ? 5.446 -6.269 -22.675 1.00 86.62 112 ALA A C 1
ATOM 876 O O . ALA A 1 112 ? 5.345 -6.281 -21.447 1.00 86.62 112 ALA A O 1
ATOM 877 N N . LEU A 1 113 ? 4.406 -6.513 -23.480 1.00 88.62 113 LEU A N 1
ATOM 878 C CA . LEU A 1 113 ? 3.061 -6.825 -22.993 1.00 88.62 113 LEU A CA 1
ATOM 879 C C . LEU A 1 113 ? 3.057 -8.114 -22.171 1.00 88.62 113 LEU A C 1
ATOM 881 O O . LEU A 1 113 ? 2.518 -8.140 -21.067 1.00 88.62 113 LEU A O 1
ATOM 885 N N . PHE A 1 114 ? 3.719 -9.156 -22.672 1.00 90.12 114 PHE A N 1
ATOM 886 C CA . PHE A 1 114 ? 3.862 -10.426 -21.967 1.00 90.12 114 PHE A CA 1
ATOM 887 C C . PHE A 1 114 ? 4.556 -10.258 -20.607 1.00 90.12 114 PHE A C 1
ATOM 889 O O . PHE A 1 114 ? 4.069 -10.767 -19.598 1.00 90.12 114 PHE A O 1
ATOM 896 N N . LEU A 1 115 ? 5.642 -9.479 -20.553 1.00 85.81 115 LEU A N 1
ATOM 897 C CA . LEU A 1 115 ? 6.343 -9.169 -19.302 1.00 85.81 115 LEU A CA 1
ATOM 898 C C . LEU A 1 115 ? 5.464 -8.383 -18.320 1.00 85.81 115 LEU A C 1
ATOM 900 O O . LEU A 1 115 ? 5.451 -8.699 -17.131 1.00 85.81 115 LEU A O 1
ATOM 904 N N . GLY A 1 116 ? 4.700 -7.400 -18.806 1.00 85.81 116 GLY A N 1
ATOM 905 C CA . GLY A 1 116 ? 3.746 -6.651 -17.986 1.00 85.81 116 GLY A CA 1
ATOM 906 C C . GLY A 1 116 ? 2.665 -7.550 -17.379 1.00 85.81 116 GLY A C 1
ATOM 907 O O . GLY A 1 116 ? 2.409 -7.480 -16.177 1.00 85.81 116 GLY A O 1
ATOM 908 N N . VAL A 1 117 ? 2.086 -8.450 -18.181 1.00 87.06 117 VAL A N 1
ATOM 909 C CA . VAL A 1 117 ? 1.067 -9.412 -17.724 1.00 87.06 117 VAL A CA 1
ATOM 910 C C . VAL A 1 117 ? 1.642 -10.375 -16.686 1.00 87.06 117 VAL A C 1
ATOM 912 O O . VAL A 1 117 ? 1.028 -10.574 -15.637 1.00 87.06 117 VAL A O 1
ATOM 915 N N . ILE A 1 118 ? 2.832 -10.931 -16.929 1.00 88.56 118 ILE A N 1
ATOM 916 C CA . ILE A 1 118 ? 3.507 -11.812 -15.966 1.00 88.56 118 ILE A CA 1
ATOM 917 C C . ILE A 1 118 ? 3.798 -11.077 -14.659 1.00 88.56 118 ILE A C 1
ATOM 919 O O . ILE A 1 118 ? 3.576 -11.645 -13.593 1.00 88.56 118 ILE A O 1
ATOM 923 N N . ALA A 1 119 ? 4.255 -9.825 -14.713 1.00 84.81 119 ALA A N 1
ATOM 924 C CA . ALA A 1 119 ? 4.527 -9.041 -13.512 1.00 84.81 119 ALA A CA 1
ATOM 925 C C . ALA A 1 119 ? 3.255 -8.819 -12.679 1.00 84.81 119 ALA A C 1
ATOM 927 O O . ALA A 1 119 ? 3.271 -9.007 -11.460 1.00 84.81 119 ALA A O 1
ATOM 928 N N . THR A 1 120 ? 2.134 -8.488 -13.325 1.00 84.56 120 THR A N 1
ATOM 929 C CA . THR A 1 120 ? 0.837 -8.350 -12.647 1.00 84.56 120 THR A CA 1
ATOM 930 C C . THR A 1 120 ? 0.356 -9.681 -12.062 1.00 84.56 120 THR A C 1
ATOM 932 O O . THR A 1 120 ? -0.057 -9.718 -10.903 1.00 84.56 120 THR A O 1
ATOM 935 N N . LEU A 1 121 ? 0.443 -10.784 -12.813 1.00 84.06 121 LEU A N 1
ATOM 936 C CA . LEU A 1 121 ? 0.061 -12.117 -12.329 1.00 84.06 121 LEU A CA 1
ATOM 937 C C . LEU A 1 121 ? 0.939 -12.575 -11.160 1.00 84.06 121 LEU A C 1
ATOM 939 O O . LEU A 1 121 ? 0.418 -13.041 -10.150 1.00 84.06 121 LEU A O 1
ATOM 943 N N . GLY A 1 122 ? 2.255 -12.394 -11.261 1.00 81.69 122 GLY A N 1
ATOM 944 C CA . GLY A 1 122 ? 3.205 -12.706 -10.196 1.00 81.69 122 GLY A CA 1
ATOM 945 C C . GLY A 1 122 ? 2.928 -11.902 -8.928 1.00 81.69 122 GLY A C 1
ATOM 946 O O . GLY A 1 122 ? 2.958 -12.457 -7.829 1.00 81.69 122 GLY A O 1
ATOM 947 N N . TYR A 1 123 ? 2.566 -10.623 -9.068 1.00 81.50 123 TYR A N 1
ATOM 948 C CA . TYR A 1 123 ? 2.142 -9.803 -7.936 1.00 81.50 123 TYR A CA 1
ATOM 949 C C . TYR A 1 123 ? 0.882 -10.367 -7.270 1.00 81.50 123 TYR A C 1
ATOM 951 O O . TYR A 1 123 ? 0.860 -10.517 -6.049 1.00 81.50 123 TYR A O 1
ATOM 959 N N . TYR A 1 124 ? -0.139 -10.739 -8.048 1.00 78.25 124 TYR A N 1
ATOM 960 C CA . TYR A 1 124 ? -1.351 -11.356 -7.502 1.00 78.25 124 TYR A CA 1
ATOM 961 C C . TYR A 1 124 ? -1.086 -12.701 -6.822 1.00 78.25 124 TYR A C 1
ATOM 963 O O . TYR A 1 124 ? -1.646 -12.956 -5.757 1.00 78.25 124 TYR A O 1
ATOM 971 N N . LEU A 1 125 ? -0.223 -13.543 -7.393 1.00 77.81 125 LEU A N 1
ATOM 972 C CA . LEU A 1 125 ? 0.129 -14.840 -6.812 1.00 77.81 125 LEU A CA 1
ATOM 973 C C . LEU A 1 125 ? 0.898 -14.692 -5.495 1.00 77.81 125 LEU A C 1
ATOM 975 O O . LEU A 1 125 ? 0.638 -15.431 -4.549 1.00 77.81 125 LEU A O 1
ATOM 979 N N . TYR A 1 126 ? 1.822 -13.733 -5.411 1.00 75.31 126 TYR A N 1
ATOM 980 C CA . TYR A 1 126 ? 2.650 -13.547 -4.219 1.00 75.31 126 TYR A CA 1
ATOM 981 C C . TYR A 1 126 ? 1.939 -12.762 -3.105 1.00 75.31 126 TYR A C 1
ATOM 983 O O . TYR A 1 126 ? 2.056 -13.096 -1.924 1.00 75.31 126 TYR A O 1
ATOM 991 N N . TYR A 1 127 ? 1.205 -11.704 -3.461 1.00 69.50 127 TYR A N 1
ATOM 992 C CA . TYR A 1 127 ? 0.585 -10.786 -2.497 1.00 69.50 127 TYR A CA 1
ATOM 993 C C . TYR A 1 127 ? -0.908 -11.031 -2.261 1.00 69.50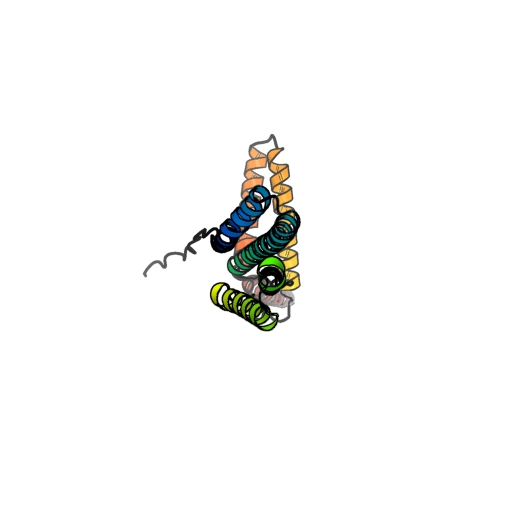 127 TYR A C 1
ATOM 995 O O . TYR A 1 127 ? -1.467 -10.494 -1.295 1.00 69.50 127 TYR A O 1
ATOM 1003 N N . GLY A 1 128 ? -1.539 -11.860 -3.089 1.00 67.75 128 GLY A N 1
ATOM 1004 C CA . GLY A 1 128 ? -2.960 -12.167 -3.012 1.00 67.75 128 GLY A CA 1
ATOM 1005 C C . GLY A 1 128 ? -3.854 -11.010 -3.458 1.00 67.75 128 GLY A C 1
ATOM 1006 O O . GLY A 1 128 ? -3.418 -9.880 -3.687 1.00 67.75 128 GLY A O 1
ATOM 1007 N N . PHE A 1 129 ? -5.145 -11.305 -3.565 1.00 67.50 129 PHE A N 1
ATOM 1008 C CA . PHE A 1 129 ? -6.170 -10.302 -3.840 1.00 67.50 129 PHE A CA 1
ATOM 1009 C C . PHE A 1 129 ? -6.486 -9.471 -2.589 1.00 67.50 129 PHE A C 1
ATOM 1011 O O . PHE A 1 129 ? -6.336 -9.944 -1.461 1.00 67.50 129 PHE A O 1
ATOM 1018 N N . ASP A 1 130 ? -6.937 -8.229 -2.786 1.00 61.84 130 ASP A N 1
ATOM 1019 C CA . ASP A 1 130 ? -7.429 -7.392 -1.687 1.00 61.84 130 ASP A CA 1
ATOM 1020 C C . ASP A 1 130 ? -8.627 -8.063 -0.982 1.00 61.84 130 ASP A C 1
ATOM 1022 O O . ASP A 1 130 ? -9.503 -8.619 -1.659 1.00 61.84 130 ASP A O 1
ATOM 1026 N N . PRO A 1 131 ? -8.701 -8.026 0.364 1.00 57.97 131 PRO A N 1
ATOM 1027 C CA . PRO A 1 131 ? -9.836 -8.569 1.098 1.00 57.97 131 PRO A CA 1
ATOM 1028 C C . PRO A 1 131 ? -11.105 -7.769 0.774 1.00 57.97 131 PRO A C 1
ATOM 1030 O O . PRO A 1 131 ? -11.255 -6.620 1.177 1.00 57.97 131 PRO A O 1
ATOM 1033 N N . LYS A 1 132 ? -12.026 -8.395 0.032 1.00 56.09 132 LYS A N 1
ATOM 1034 C CA . LYS A 1 132 ? -13.310 -7.801 -0.393 1.00 56.09 132 LYS A CA 1
ATOM 1035 C C . LYS A 1 132 ? -14.485 -8.116 0.534 1.00 56.09 132 LYS A C 1
ATOM 1037 O O . LYS A 1 132 ? -15.572 -7.593 0.327 1.00 56.09 132 LYS A O 1
ATOM 1042 N N . LYS A 1 133 ? -14.303 -9.023 1.496 1.00 50.03 133 LYS A N 1
ATOM 1043 C CA . LYS A 1 133 ? -15.383 -9.455 2.390 1.00 50.03 133 LYS A CA 1
ATOM 1044 C C . LYS A 1 133 ? -15.410 -8.564 3.618 1.00 50.03 133 LYS A C 1
ATOM 1046 O O . LYS A 1 133 ? -14.388 -8.388 4.272 1.00 50.03 133 LYS A O 1
ATOM 1051 N N . ASP A 1 134 ? -16.568 -8.027 3.956 1.00 53.25 134 ASP A N 1
ATOM 1052 C CA . ASP A 1 134 ? -16.736 -7.386 5.251 1.00 53.25 134 ASP A CA 1
ATOM 1053 C C . ASP A 1 134 ? -16.610 -8.446 6.350 1.00 53.25 134 ASP A C 1
ATOM 1055 O O . ASP A 1 134 ? -17.250 -9.495 6.282 1.00 53.25 134 ASP A O 1
ATOM 1059 N N . LYS A 1 135 ? -15.806 -8.177 7.388 1.00 55.19 135 LYS A N 1
ATOM 1060 C CA . LYS A 1 135 ? -15.788 -8.991 8.621 1.00 55.19 135 LYS A CA 1
ATOM 1061 C C . LYS A 1 135 ? -16.985 -8.651 9.511 1.00 55.19 135 LYS A C 1
ATOM 1063 O O . LYS A 1 135 ? -16.861 -8.476 10.719 1.00 55.19 135 LYS A O 1
ATOM 1068 N N . LEU A 1 136 ? -18.138 -8.464 8.886 1.00 52.28 136 LEU A N 1
ATOM 1069 C CA . LEU A 1 136 ? -19.382 -8.100 9.532 1.00 52.28 136 LEU A CA 1
ATOM 1070 C C . LEU A 1 136 ? -20.299 -9.309 9.432 1.00 52.28 136 LEU A C 1
ATOM 1072 O O . LEU A 1 136 ? -21.197 -9.349 8.594 1.00 52.28 136 LEU A O 1
ATOM 1076 N N . ASP A 1 137 ? -20.052 -10.315 10.268 1.00 43.81 137 ASP A N 1
ATOM 1077 C CA . ASP A 1 137 ? -21.011 -11.402 10.407 1.00 43.81 137 ASP A CA 1
ATOM 1078 C C . ASP A 1 137 ? -22.278 -10.853 11.074 1.00 43.81 137 ASP A C 1
ATOM 1080 O O . ASP A 1 137 ? -22.321 -10.552 12.266 1.00 43.81 137 ASP A O 1
ATOM 1084 N N . ASN A 1 138 ? -23.289 -10.661 10.227 1.00 46.06 138 ASN A N 1
ATOM 1085 C CA . ASN A 1 138 ? -24.718 -10.581 10.502 1.00 46.06 138 ASN A CA 1
ATOM 1086 C C . ASN A 1 138 ? -25.097 -10.005 11.883 1.00 46.06 138 ASN A C 1
ATOM 1088 O O . ASN A 1 138 ? -25.488 -10.710 12.818 1.00 46.06 138 ASN A O 1
ATOM 1092 N N . LEU A 1 139 ? -25.015 -8.679 12.001 1.00 46.28 139 LEU A N 1
ATOM 1093 C CA . LEU A 1 139 ? -25.454 -7.932 13.180 1.00 46.28 139 LEU A CA 1
ATOM 1094 C C . LEU A 1 139 ? -26.976 -7.678 13.224 1.00 46.28 139 LEU A C 1
ATOM 1096 O O . LEU A 1 139 ? -27.426 -6.994 14.138 1.00 46.28 139 LEU A O 1
ATOM 1100 N N . GLY A 1 140 ? -27.807 -8.290 12.371 1.00 53.03 140 GLY A N 1
ATOM 1101 C CA . GLY A 1 140 ? -29.262 -8.061 12.387 1.00 53.03 140 GLY A CA 1
ATOM 1102 C C . GLY A 1 140 ? -29.641 -6.582 12.166 1.00 53.03 140 GLY A C 1
ATOM 1103 O O . GLY A 1 140 ? -28.951 -5.875 11.445 1.00 53.03 140 GLY A O 1
ATOM 1104 N N . ASP A 1 141 ? -30.720 -6.120 12.812 1.00 47.62 141 ASP A N 1
ATOM 1105 C CA . ASP A 1 141 ? -31.430 -4.837 12.578 1.00 47.62 141 ASP A CA 1
ATOM 1106 C C . ASP A 1 141 ? -30.702 -3.550 13.057 1.00 47.62 141 ASP A C 1
ATOM 1108 O O . ASP A 1 141 ? -31.281 -2.468 13.099 1.00 47.62 141 ASP A O 1
ATOM 1112 N N . ILE A 1 142 ? -29.430 -3.646 13.465 1.00 52.84 142 ILE A N 1
ATOM 1113 C CA . ILE A 1 142 ? -28.587 -2.489 13.816 1.00 52.84 142 ILE A CA 1
ATOM 1114 C C . ILE A 1 142 ? -27.413 -2.481 12.848 1.00 52.84 142 ILE A C 1
ATOM 1116 O O . ILE A 1 142 ? -26.644 -3.444 12.793 1.00 52.84 142 ILE A O 1
ATOM 1120 N N . SER A 1 143 ? -27.258 -1.391 12.093 1.00 55.44 143 SER A N 1
ATOM 1121 C CA . SER A 1 143 ? -26.163 -1.278 11.139 1.00 55.44 143 SER A CA 1
ATOM 1122 C C . SER A 1 143 ? -24.828 -1.347 11.887 1.00 55.44 143 SER A C 1
ATOM 1124 O O . SER A 1 143 ? -24.548 -0.576 12.805 1.00 55.44 143 SER A O 1
ATOM 1126 N N . ALA A 1 144 ? -23.972 -2.288 11.487 1.00 56.34 144 ALA A N 1
ATOM 1127 C CA . ALA A 1 144 ? -22.602 -2.367 11.992 1.00 56.34 144 ALA A CA 1
ATOM 1128 C C . ALA A 1 144 ? -21.842 -1.042 11.798 1.00 56.34 144 ALA A C 1
ATOM 1130 O O . ALA A 1 144 ? -20.932 -0.717 12.550 1.00 56.34 144 ALA A O 1
ATOM 1131 N N . GLU A 1 145 ? -22.259 -0.265 10.799 1.00 57.06 145 GLU A N 1
ATOM 1132 C CA . GLU A 1 145 ? -21.810 1.095 10.528 1.00 57.06 145 GLU A CA 1
ATOM 1133 C C . GLU A 1 145 ? -22.032 2.038 11.709 1.00 57.06 145 GLU A C 1
ATOM 1135 O O . GLU A 1 145 ? -21.072 2.661 12.148 1.00 57.06 145 GLU A O 1
ATOM 1140 N N . PHE A 1 146 ? -23.232 2.056 12.290 1.00 65.19 146 PHE A N 1
ATOM 1141 C CA . PHE A 1 146 ? -23.537 2.906 13.439 1.00 65.19 146 PHE A CA 1
ATOM 1142 C C . PHE A 1 146 ? -22.717 2.520 14.678 1.00 65.19 146 PHE A C 1
ATOM 1144 O O . PHE A 1 146 ? -22.233 3.379 15.415 1.00 65.19 146 PHE A O 1
ATOM 1151 N N . VAL A 1 147 ? -22.516 1.217 14.899 1.00 68.94 147 VAL A N 1
ATOM 1152 C CA . VAL A 1 147 ? -21.712 0.718 16.027 1.00 68.94 147 VAL A CA 1
ATOM 1153 C C . VAL A 1 147 ? -20.242 1.106 15.857 1.00 68.94 147 VAL A C 1
ATOM 1155 O O . VAL A 1 147 ? -19.625 1.598 16.800 1.00 68.94 147 VAL A O 1
ATOM 1158 N N . LEU A 1 148 ? -19.683 0.925 14.658 1.00 68.00 148 LEU A N 1
ATOM 1159 C CA . LEU A 1 148 ? -18.298 1.295 14.364 1.00 68.00 148 LEU A CA 1
ATOM 1160 C C . LEU A 1 148 ? -18.074 2.808 14.444 1.00 68.00 148 LEU A C 1
ATOM 1162 O O . LEU A 1 148 ? -17.055 3.235 14.985 1.00 68.00 148 LEU A O 1
ATOM 1166 N N . GLU A 1 149 ? -19.021 3.605 13.952 1.00 72.06 149 GLU A N 1
ATOM 1167 C CA . GLU A 1 149 ? -18.995 5.067 14.051 1.00 72.06 149 GLU A CA 1
ATOM 1168 C C . GLU A 1 149 ? -19.011 5.516 15.516 1.00 72.06 149 GLU A C 1
ATOM 1170 O O . GLU A 1 149 ? -18.100 6.217 15.957 1.00 72.06 149 GLU A O 1
ATOM 1175 N N . THR A 1 150 ? -19.947 4.993 16.314 1.00 74.81 150 THR A N 1
ATOM 1176 C CA . THR A 1 150 ? -20.058 5.312 17.747 1.00 74.81 150 THR A CA 1
ATOM 1177 C C . THR A 1 150 ? -18.787 4.929 18.521 1.00 74.81 150 THR A C 1
ATOM 1179 O O . THR A 1 150 ? -18.306 5.689 19.366 1.00 74.81 150 THR A O 1
ATOM 1182 N N . ILE A 1 151 ? -18.197 3.763 18.229 1.00 79.38 151 ILE A N 1
ATOM 1183 C CA . ILE A 1 151 ? -16.927 3.326 18.836 1.00 79.38 151 ILE A CA 1
ATOM 1184 C C . ILE A 1 151 ? -15.771 4.240 18.405 1.00 79.38 151 ILE A C 1
ATOM 1186 O O . ILE A 1 151 ? -14.914 4.578 19.227 1.00 79.38 151 ILE A O 1
ATOM 1190 N N . GLY A 1 152 ? -15.734 4.648 17.135 1.00 77.25 152 GLY A N 1
ATOM 1191 C CA . GLY A 1 152 ? -14.731 5.571 16.600 1.00 77.25 152 GLY A CA 1
ATOM 1192 C C . GLY A 1 152 ? -14.786 6.944 17.271 1.00 77.25 152 GLY A C 1
ATOM 1193 O O . GLY A 1 152 ? -13.752 7.477 17.693 1.00 77.25 152 GLY A O 1
ATOM 1194 N N . GLU A 1 153 ? -15.987 7.487 17.456 1.00 75.31 153 GLU A N 1
ATOM 1195 C CA . GLU A 1 153 ? -16.201 8.732 18.193 1.00 75.31 153 GLU A CA 1
ATOM 1196 C C . GLU A 1 153 ? -15.755 8.616 19.654 1.00 75.31 153 GLU A C 1
ATOM 1198 O O . GLU A 1 153 ? -15.055 9.496 20.165 1.00 75.31 153 GLU A O 1
ATOM 1203 N N . ALA A 1 154 ? -16.108 7.516 20.326 1.00 79.38 154 ALA A N 1
ATOM 1204 C CA . ALA A 1 154 ? -15.706 7.268 21.707 1.00 79.38 154 ALA A CA 1
ATOM 1205 C C . ALA A 1 154 ? -14.177 7.189 21.852 1.00 79.38 154 ALA A C 1
ATOM 1207 O O . ALA A 1 154 ? -13.610 7.838 22.735 1.00 79.38 154 ALA A O 1
ATOM 1208 N N . LYS A 1 155 ? -13.487 6.471 20.952 1.00 82.00 155 LYS A N 1
ATOM 1209 C CA . LYS A 1 155 ? -12.014 6.419 20.930 1.00 82.00 155 LYS A CA 1
ATOM 1210 C C . LYS A 1 155 ? -11.398 7.800 20.716 1.00 82.00 155 LYS A C 1
ATOM 1212 O O . LYS A 1 155 ? -10.441 8.144 21.401 1.00 82.00 155 LYS A O 1
ATOM 1217 N N . THR A 1 156 ? -11.960 8.604 19.817 1.00 83.50 156 THR A N 1
ATOM 1218 C CA . THR A 1 156 ? -11.470 9.966 19.545 1.00 83.50 156 THR A CA 1
ATOM 1219 C C . THR A 1 156 ? -11.586 10.854 20.784 1.00 83.50 156 THR A C 1
ATOM 1221 O O . THR A 1 156 ? -10.632 11.542 21.151 1.00 83.50 156 THR A O 1
ATOM 1224 N N . LYS A 1 157 ? -12.724 10.792 21.486 1.00 80.56 157 LYS A N 1
ATOM 1225 C CA . LYS A 1 157 ? -12.931 11.521 22.746 1.00 80.56 157 LYS A CA 1
ATOM 1226 C C . LYS A 1 157 ? -11.944 11.077 23.829 1.00 80.56 157 LYS A C 1
ATOM 1228 O O . LYS A 1 157 ? -11.373 11.934 24.497 1.00 80.56 157 LYS A O 1
ATOM 1233 N N . LEU A 1 158 ? -11.685 9.774 23.961 1.00 82.88 158 LEU A N 1
ATOM 1234 C CA . LEU A 1 158 ? -10.697 9.251 24.913 1.00 82.88 158 LEU A CA 1
ATOM 1235 C C . LEU A 1 158 ? -9.278 9.755 24.611 1.00 82.88 158 LEU A C 1
ATOM 1237 O O . LEU A 1 158 ? -8.607 10.249 25.512 1.00 82.88 158 LEU A O 1
ATOM 1241 N N . THR A 1 159 ? -8.836 9.707 23.354 1.00 83.88 159 THR A N 1
ATOM 1242 C CA . THR A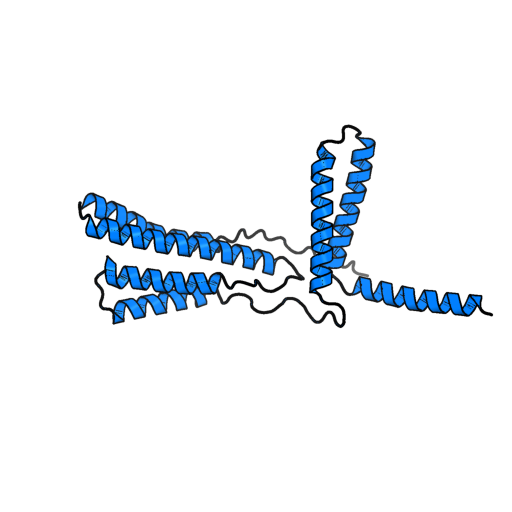 1 159 ? -7.513 10.225 22.960 1.00 83.88 159 THR A CA 1
ATOM 1243 C C . THR A 1 159 ? -7.381 11.724 23.239 1.00 83.88 159 THR A C 1
ATOM 1245 O O . THR A 1 159 ? -6.335 12.190 23.688 1.00 83.88 159 THR A O 1
ATOM 1248 N N . ASN A 1 160 ? -8.453 12.492 23.023 1.00 81.38 160 ASN A N 1
ATOM 1249 C CA . ASN A 1 160 ? -8.462 13.913 23.356 1.00 81.38 160 ASN A CA 1
ATOM 1250 C C . ASN A 1 160 ? -8.325 14.140 24.865 1.00 81.38 160 ASN A C 1
ATOM 1252 O O . ASN A 1 160 ? -7.555 15.008 25.266 1.00 81.38 160 ASN A O 1
ATOM 1256 N N . ILE A 1 161 ? -9.019 13.366 25.703 1.00 79.50 161 ILE A N 1
ATOM 1257 C CA . ILE A 1 161 ? -8.892 13.464 27.166 1.00 79.50 161 ILE A CA 1
ATOM 1258 C C . ILE A 1 161 ? -7.460 13.126 27.597 1.00 79.50 161 ILE A C 1
ATOM 1260 O O . ILE A 1 161 ? -6.856 13.892 28.339 1.00 79.50 161 ILE A O 1
ATOM 1264 N N . GLU A 1 162 ? -6.881 12.046 27.070 1.00 80.25 162 GLU A N 1
ATOM 1265 C CA . GLU A 1 162 ? -5.503 11.625 27.361 1.00 80.25 162 GLU A CA 1
ATOM 1266 C C . GLU A 1 162 ? -4.468 12.705 27.012 1.00 80.25 162 GLU A C 1
ATOM 1268 O O . GLU A 1 162 ? -3.535 12.946 27.776 1.00 80.25 162 GLU A O 1
ATOM 1273 N N . LYS A 1 163 ? -4.665 13.428 25.904 1.00 83.94 163 LYS A N 1
ATOM 1274 C CA . LYS A 1 163 ? -3.789 14.542 25.521 1.00 83.94 163 LYS A CA 1
ATOM 1275 C C . LYS A 1 163 ? -3.808 15.689 26.541 1.00 83.94 163 LYS A C 1
ATOM 1277 O O . LYS A 1 163 ? -2.769 16.295 26.783 1.00 83.94 163 LYS A O 1
ATOM 1282 N N . HIS A 1 164 ? -4.965 15.976 27.137 1.00 81.00 164 HIS A N 1
ATOM 1283 C CA . HIS A 1 164 ? -5.108 17.025 28.155 1.00 81.00 164 HIS A CA 1
ATOM 1284 C C . HIS A 1 164 ? -4.756 16.529 29.565 1.00 81.00 164 HIS A C 1
ATOM 1286 O O . HIS A 1 164 ? -4.407 17.333 30.423 1.00 81.00 164 HIS A O 1
ATOM 1292 N N . MET A 1 165 ? -4.774 15.213 29.811 1.00 74.06 165 MET A N 1
ATOM 1293 C CA . MET A 1 165 ? -4.371 14.633 31.099 1.00 74.06 165 MET A CA 1
ATOM 1294 C C . MET A 1 165 ? -2.932 14.975 31.481 1.00 74.06 165 MET A C 1
ATOM 1296 O O . MET A 1 165 ? -2.656 15.165 32.660 1.00 74.06 165 MET A O 1
ATOM 1300 N N . GLY A 1 166 ? -2.027 15.086 30.502 1.00 74.50 166 GLY A N 1
ATOM 1301 C CA . GLY A 1 166 ? -0.632 15.466 30.748 1.00 74.50 166 GLY A CA 1
ATOM 1302 C C . GLY A 1 166 ? -0.438 16.906 31.241 1.00 74.50 166 GLY A C 1
ATOM 1303 O O . GLY A 1 166 ? 0.666 17.254 31.639 1.00 74.50 166 GLY A O 1
ATOM 1304 N N . GLN A 1 167 ? -1.485 17.737 31.212 1.00 80.19 167 GLN A N 1
ATOM 1305 C CA . GLN A 1 167 ? -1.466 19.132 31.672 1.00 80.19 167 GLN A CA 1
ATOM 1306 C C . GLN A 1 167 ? -2.038 19.296 33.091 1.00 80.19 167 GLN A C 1
ATOM 1308 O O . GLN A 1 167 ? -2.106 20.411 33.599 1.00 80.19 167 GLN A O 1
ATOM 1313 N N . ILE A 1 168 ? -2.492 18.208 33.721 1.00 80.12 168 ILE A N 1
ATOM 1314 C CA . ILE A 1 168 ? -3.080 18.235 35.062 1.00 80.12 168 ILE A CA 1
ATOM 1315 C C . ILE A 1 168 ? -1.955 18.149 36.099 1.00 80.12 168 ILE A C 1
ATOM 1317 O O . ILE A 1 168 ? -1.263 17.138 36.175 1.00 80.12 168 ILE A O 1
ATOM 1321 N N . GLU A 1 169 ? -1.802 19.189 36.921 1.00 78.81 169 GLU A N 1
ATOM 1322 C CA . GLU A 1 169 ? -0.798 19.242 38.000 1.00 78.81 169 GLU A CA 1
ATOM 1323 C C . GLU A 1 169 ? -1.220 18.453 39.258 1.00 78.81 169 GLU A C 1
ATOM 1325 O O . GLU A 1 169 ? -0.377 18.032 40.047 1.00 78.81 169 GLU A O 1
ATOM 1330 N N . ASP A 1 170 ? -2.524 18.208 39.442 1.00 85.50 170 ASP A N 1
ATOM 1331 C CA . ASP A 1 170 ? -3.066 17.457 40.581 1.00 85.50 170 ASP A CA 1
ATOM 1332 C C . ASP A 1 170 ? -2.931 15.933 40.387 1.00 85.50 170 ASP A C 1
ATOM 1334 O O . ASP A 1 170 ? -3.668 15.295 39.621 1.00 85.50 170 ASP A O 1
ATOM 1338 N N . THR A 1 171 ? -2.022 15.329 41.155 1.00 80.69 171 THR A N 1
ATOM 1339 C CA . THR A 1 171 ? -1.729 13.888 41.156 1.00 80.69 171 THR A CA 1
ATOM 1340 C C . THR A 1 171 ? -2.930 13.015 41.548 1.00 80.69 171 THR A C 1
ATOM 1342 O O . THR A 1 171 ? -3.086 11.906 41.023 1.00 80.69 171 THR A O 1
ATOM 1345 N N . LEU A 1 172 ? -3.803 13.481 42.451 1.00 78.75 172 LEU A N 1
ATOM 1346 C CA . LEU A 1 172 ? -4.987 12.724 42.882 1.00 78.75 172 LEU A CA 1
ATOM 1347 C C . LEU A 1 172 ? -6.053 12.702 41.786 1.00 78.75 172 LEU A C 1
ATOM 1349 O O . LEU A 1 172 ? -6.662 11.654 41.529 1.00 78.75 172 LEU A O 1
ATOM 1353 N N . LEU A 1 173 ? -6.270 13.841 41.128 1.00 76.88 173 LEU A N 1
ATOM 1354 C CA . LEU A 1 173 ? -7.193 13.948 40.001 1.00 76.88 173 LEU A CA 1
ATOM 1355 C C . LEU A 1 173 ? -6.701 13.120 38.807 1.00 76.88 173 LEU A C 1
ATOM 1357 O O . LEU A 1 173 ? -7.483 12.358 38.228 1.00 76.88 173 LEU A O 1
ATOM 1361 N N . TYR A 1 174 ? -5.402 13.193 38.502 1.00 78.31 174 TYR A N 1
ATOM 1362 C CA . TYR A 1 174 ? -4.766 12.385 37.462 1.00 78.31 174 TYR A CA 1
ATOM 1363 C C . TYR A 1 174 ? -4.978 10.884 37.698 1.00 78.31 174 TYR A C 1
ATOM 1365 O O . TYR A 1 174 ? -5.408 10.164 36.794 1.00 78.31 174 TYR A O 1
ATOM 1373 N N . GLY A 1 175 ? -4.757 10.406 38.929 1.00 77.00 175 GLY A N 1
ATOM 1374 C CA . GLY A 1 175 ? -4.942 8.996 39.283 1.00 77.00 175 GLY A CA 1
ATOM 1375 C C . GLY A 1 175 ? -6.379 8.506 39.076 1.00 77.00 175 GLY A C 1
ATOM 1376 O O . GLY A 1 175 ? -6.599 7.456 38.464 1.00 77.00 175 GLY A O 1
ATOM 1377 N N . LYS A 1 176 ? -7.375 9.284 39.522 1.00 78.06 176 LYS A N 1
ATOM 1378 C CA . LYS A 1 176 ? -8.799 8.952 39.330 1.00 78.06 176 LYS A CA 1
ATOM 1379 C C . LYS A 1 176 ? -9.181 8.917 37.851 1.00 78.06 176 LYS A C 1
ATOM 1381 O O . LYS A 1 176 ? -9.872 7.991 37.417 1.00 78.06 176 LYS A O 1
ATOM 1386 N N . LEU A 1 177 ? -8.710 9.894 37.079 1.00 79.56 177 LEU A N 1
ATOM 1387 C CA . LEU A 1 177 ? -8.991 9.988 35.650 1.00 79.56 177 LEU A CA 1
ATOM 1388 C C . LEU A 1 177 ? -8.323 8.848 34.869 1.00 79.56 177 LEU A C 1
ATOM 1390 O O . LEU A 1 177 ? -8.963 8.236 34.019 1.00 79.56 177 LEU A O 1
ATOM 1394 N N . ASN A 1 178 ? -7.095 8.468 35.225 1.00 80.81 178 ASN A N 1
ATOM 1395 C CA . ASN A 1 178 ? -6.395 7.337 34.616 1.00 80.81 178 ASN A CA 1
ATOM 1396 C C . ASN A 1 178 ? -7.125 5.996 34.834 1.00 80.81 178 ASN A C 1
ATOM 1398 O O . ASN A 1 178 ? -7.255 5.184 33.913 1.00 80.81 178 ASN A O 1
ATOM 1402 N N . ILE A 1 179 ? -7.673 5.774 36.034 1.00 79.88 179 ILE A N 1
ATOM 1403 C CA . ILE A 1 179 ? -8.497 4.590 36.326 1.00 79.88 179 ILE A CA 1
ATOM 1404 C C . ILE A 1 179 ? -9.774 4.596 35.472 1.00 79.88 179 ILE A C 1
ATOM 1406 O O . ILE A 1 179 ? -10.148 3.560 34.914 1.00 79.88 179 ILE A O 1
ATOM 1410 N N . ALA A 1 180 ? -10.439 5.748 35.347 1.00 75.12 180 ALA A N 1
ATOM 1411 C CA . ALA A 1 180 ? -11.636 5.888 34.519 1.00 75.12 180 ALA A CA 1
ATOM 1412 C C . ALA A 1 180 ? -11.339 5.620 33.032 1.00 75.12 180 ALA A C 1
ATOM 1414 O O . ALA A 1 180 ? -12.061 4.855 32.391 1.00 75.12 180 ALA A O 1
ATOM 1415 N N . MET A 1 181 ? -10.236 6.165 32.512 1.00 81.12 181 MET A N 1
ATOM 1416 C CA . MET A 1 181 ? -9.758 5.936 31.145 1.00 81.12 181 MET A CA 1
ATOM 1417 C C . MET A 1 181 ? -9.464 4.458 30.882 1.00 81.12 181 MET A C 1
ATOM 1419 O O . MET A 1 181 ? -9.892 3.911 29.866 1.00 81.12 181 MET A O 1
ATOM 1423 N N . THR A 1 182 ? -8.795 3.789 31.821 1.00 80.50 182 THR A N 1
ATOM 1424 C CA . THR A 1 182 ? -8.494 2.353 31.723 1.00 80.50 182 THR A CA 1
ATOM 1425 C C . THR A 1 182 ? -9.776 1.519 31.659 1.00 80.50 182 THR A C 1
ATOM 1427 O O . THR A 1 182 ? -9.915 0.652 30.798 1.00 80.50 182 THR A O 1
ATOM 1430 N N . LYS A 1 183 ? -10.766 1.816 32.512 1.00 76.81 183 LYS A N 1
ATOM 1431 C CA . LYS A 1 183 ? -12.073 1.137 32.479 1.00 76.81 183 LYS A CA 1
ATOM 1432 C C . LYS A 1 183 ? -12.820 1.379 31.167 1.00 76.81 183 LYS A C 1
ATOM 1434 O O . LYS A 1 183 ? -13.378 0.437 30.614 1.00 76.81 183 LYS A O 1
ATOM 1439 N N . ALA A 1 184 ? -12.819 2.612 30.664 1.00 73.50 184 ALA A N 1
ATOM 1440 C CA . ALA A 1 184 ? -13.471 2.950 29.401 1.00 73.50 184 ALA A CA 1
ATOM 1441 C C . ALA A 1 184 ? -12.845 2.207 28.209 1.00 73.50 184 ALA A C 1
ATOM 1443 O O . ALA A 1 184 ? -13.576 1.705 27.353 1.00 73.50 184 ALA A O 1
ATOM 1444 N N . ARG A 1 185 ? -11.510 2.077 28.177 1.00 81.06 185 ARG A N 1
ATOM 1445 C CA . ARG A 1 185 ? -10.800 1.277 27.164 1.00 81.06 185 ARG A CA 1
ATOM 1446 C C . ARG A 1 185 ? -11.189 -0.199 27.236 1.00 81.06 185 ARG A C 1
ATOM 1448 O O . ARG A 1 185 ? -11.568 -0.749 26.209 1.00 81.06 185 ARG A O 1
ATOM 1455 N N . ASN A 1 186 ? -11.205 -0.788 28.433 1.00 77.31 186 ASN A N 1
ATOM 1456 C CA . ASN A 1 186 ? -11.619 -2.183 28.616 1.00 77.31 186 ASN A CA 1
ATOM 1457 C C . ASN A 1 186 ? -13.053 -2.422 28.120 1.00 77.31 186 ASN A C 1
ATOM 1459 O O . ASN A 1 186 ? -13.302 -3.391 27.416 1.00 77.31 186 ASN A O 1
ATOM 1463 N N . ILE A 1 187 ? -13.990 -1.517 28.428 1.00 75.44 187 ILE A N 1
ATOM 1464 C CA . ILE A 1 187 ? -15.379 -1.621 27.951 1.00 75.44 187 ILE A CA 1
ATOM 1465 C C . ILE A 1 187 ? -15.434 -1.561 26.418 1.00 75.44 187 ILE A C 1
ATOM 1467 O O . ILE A 1 187 ? -16.120 -2.369 25.797 1.00 75.44 187 ILE A O 1
ATOM 1471 N N . LEU A 1 188 ? -14.702 -0.635 25.791 1.00 76.50 188 LEU A N 1
ATOM 1472 C CA . LEU A 1 188 ? -14.637 -0.540 24.329 1.00 76.50 188 LEU A CA 1
ATOM 1473 C C . LEU A 1 188 ? -14.014 -1.782 23.686 1.00 76.50 188 LEU A C 1
ATOM 1475 O O . LEU A 1 188 ? -14.413 -2.150 22.583 1.00 76.50 188 LEU A O 1
ATOM 1479 N N . GLU A 1 189 ? -13.028 -2.404 24.328 1.00 75.56 189 GLU A N 1
ATOM 1480 C CA . GLU A 1 189 ? -12.428 -3.663 23.876 1.00 75.56 189 GLU A CA 1
ATOM 1481 C C . GLU A 1 189 ? -13.427 -4.814 23.972 1.00 75.56 189 GLU A C 1
ATOM 1483 O O . GLU A 1 189 ? -13.669 -5.472 22.965 1.00 75.56 189 GLU A O 1
ATOM 1488 N N . THR A 1 190 ? -14.115 -4.972 25.105 1.00 73.31 190 THR A N 1
ATOM 1489 C CA . THR A 1 190 ? -15.160 -5.995 25.272 1.00 73.31 190 THR A CA 1
ATOM 1490 C C . THR A 1 190 ? -16.275 -5.854 24.230 1.00 73.31 190 THR A C 1
ATOM 1492 O O . THR A 1 190 ? -16.714 -6.843 23.653 1.00 73.31 190 THR A O 1
ATOM 1495 N N . ILE A 1 191 ? -16.697 -4.624 23.921 1.00 71.25 191 ILE A N 1
ATOM 1496 C CA . ILE A 1 191 ? -17.719 -4.366 22.892 1.00 71.25 191 ILE A CA 1
ATOM 1497 C C . ILE A 1 191 ? -17.202 -4.684 21.476 1.00 71.25 191 ILE A C 1
ATOM 1499 O O . ILE A 1 191 ? -17.977 -5.117 20.623 1.00 71.25 191 ILE A O 1
ATOM 1503 N N . GLN A 1 192 ? -15.911 -4.460 21.208 1.00 68.69 192 GLN A N 1
ATOM 1504 C CA . GLN A 1 192 ? -15.277 -4.831 19.935 1.00 68.69 192 GLN A CA 1
ATOM 1505 C C . GLN A 1 192 ? -15.080 -6.349 19.799 1.00 68.69 192 GLN A C 1
ATOM 1507 O O . GLN A 1 192 ? -15.071 -6.848 18.674 1.00 68.69 192 GLN A O 1
ATOM 1512 N N . GLU A 1 193 ? -14.898 -7.065 20.908 1.00 66.06 193 GLU A N 1
ATOM 1513 C CA . GLU A 1 193 ? -14.754 -8.524 20.938 1.00 66.06 193 GLU A CA 1
ATOM 1514 C C . GLU A 1 193 ? -16.101 -9.236 20.780 1.00 66.06 193 GLU A C 1
ATOM 1516 O O . GLU A 1 193 ? -16.188 -10.181 19.994 1.00 66.06 193 GLU A O 1
ATOM 1521 N N . ASP A 1 194 ? -17.156 -8.763 21.456 1.00 63.81 194 ASP A N 1
ATOM 1522 C CA . ASP A 1 194 ? -18.503 -9.313 21.299 1.00 63.81 194 ASP A CA 1
ATOM 1523 C C . ASP A 1 194 ? -19.616 -8.239 21.324 1.00 63.81 194 ASP A C 1
ATOM 1525 O O . ASP A 1 194 ? -20.154 -7.872 22.375 1.00 63.81 194 ASP A O 1
ATOM 1529 N N . PRO A 1 195 ? -20.067 -7.756 20.151 1.00 62.31 195 PRO A N 1
ATOM 1530 C CA . PRO A 1 195 ? -21.173 -6.808 20.062 1.00 62.31 195 PRO A CA 1
ATOM 1531 C C . PRO A 1 195 ? -22.544 -7.454 20.357 1.00 62.31 195 PRO A C 1
ATOM 1533 O O . PRO A 1 195 ? -23.572 -6.762 20.330 1.00 62.31 195 PRO A O 1
ATOM 1536 N N . LYS A 1 196 ? -22.629 -8.773 20.604 1.00 57.62 196 LYS A N 1
ATOM 1537 C CA . LYS A 1 196 ? -23.890 -9.427 21.000 1.00 57.62 196 LYS A CA 1
ATOM 1538 C C . LYS A 1 196 ? -24.284 -9.100 22.442 1.00 57.62 196 LYS A C 1
ATOM 1540 O O . LYS A 1 196 ? -25.488 -9.009 22.701 1.00 57.62 196 LYS A O 1
ATOM 1545 N N . ASP A 1 197 ? -23.333 -8.826 23.335 1.00 58.75 197 ASP A N 1
ATOM 1546 C CA . ASP A 1 197 ? -23.616 -8.638 24.767 1.00 58.75 197 ASP A CA 1
ATOM 1547 C C . ASP A 1 197 ? -24.454 -7.389 25.070 1.00 58.75 197 ASP A C 1
ATOM 1549 O O . ASP A 1 197 ? -25.354 -7.431 25.913 1.00 58.75 197 ASP A O 1
ATOM 1553 N N . ILE A 1 198 ? -24.288 -6.306 24.303 1.00 60.72 198 ILE A N 1
ATOM 1554 C CA . ILE A 1 198 ? -25.136 -5.105 24.433 1.00 60.72 198 ILE A CA 1
ATOM 1555 C C . ILE A 1 198 ? -26.609 -5.431 24.131 1.00 60.72 198 ILE A C 1
ATOM 1557 O O . ILE A 1 198 ? -27.525 -4.879 24.748 1.00 60.72 198 ILE A O 1
ATOM 1561 N N . ARG A 1 199 ? -26.871 -6.352 23.198 1.00 55.81 199 ARG A N 1
ATOM 1562 C CA . ARG A 1 199 ? -28.239 -6.736 22.823 1.00 55.81 199 ARG A CA 1
ATOM 1563 C C . ARG A 1 199 ? -28.870 -7.672 23.837 1.00 55.81 199 ARG A C 1
ATOM 1565 O O . ARG A 1 199 ? -30.049 -7.490 24.146 1.00 55.81 199 ARG A O 1
ATOM 1572 N N . VAL A 1 200 ? -28.106 -8.628 24.369 1.00 54.12 200 VAL A N 1
ATOM 1573 C CA . VAL A 1 200 ? -28.571 -9.500 25.457 1.00 54.12 200 VAL A CA 1
ATOM 1574 C C . VAL A 1 200 ? -28.901 -8.652 26.684 1.00 54.12 200 VAL A C 1
ATOM 1576 O O . VAL A 1 200 ? -30.012 -8.762 27.204 1.00 54.12 200 VAL A O 1
ATOM 1579 N N . ALA A 1 201 ? -28.021 -7.718 27.056 1.00 58.97 201 ALA A N 1
ATOM 1580 C CA . ALA A 1 201 ? -28.250 -6.786 28.155 1.00 58.97 201 ALA A CA 1
ATOM 1581 C C . ALA A 1 201 ? -29.485 -5.898 27.922 1.00 58.97 201 ALA A C 1
ATOM 1583 O O . ALA A 1 201 ? -30.336 -5.799 28.806 1.00 58.97 201 ALA A O 1
ATOM 1584 N N . ARG A 1 202 ? -29.657 -5.312 26.723 1.00 64.31 202 ARG A N 1
ATOM 1585 C CA . ARG A 1 202 ? -30.844 -4.498 26.384 1.00 64.31 202 ARG A CA 1
ATOM 1586 C C . ARG A 1 202 ? -32.137 -5.311 26.433 1.00 64.31 202 ARG A C 1
ATOM 1588 O O . ARG A 1 202 ? -33.126 -4.842 26.991 1.00 64.31 202 ARG A O 1
ATOM 1595 N N . LYS A 1 203 ? -32.159 -6.512 25.844 1.00 67.75 203 LYS A N 1
ATOM 1596 C CA . LYS A 1 203 ? -33.345 -7.384 25.840 1.00 67.75 203 LYS A CA 1
ATOM 1597 C C . LYS A 1 203 ? -33.697 -7.821 27.260 1.00 67.75 203 LYS A C 1
ATOM 1599 O O . LYS A 1 203 ? -34.867 -7.749 27.627 1.00 67.75 203 LYS A O 1
ATOM 1604 N N . PHE A 1 204 ? -32.698 -8.200 28.055 1.00 67.75 204 PHE A N 1
ATOM 1605 C CA . PHE A 1 204 ? -32.863 -8.531 29.467 1.00 67.75 204 PHE A CA 1
ATOM 1606 C C . PHE A 1 204 ? -33.439 -7.346 30.255 1.00 67.75 204 PHE A C 1
ATOM 1608 O O . PHE A 1 204 ? -34.466 -7.509 30.907 1.00 67.75 204 PHE A O 1
ATOM 1615 N N . LEU A 1 205 ? -32.873 -6.141 30.105 1.00 71.94 205 LEU A N 1
ATOM 1616 C CA . LEU A 1 205 ? -33.380 -4.904 30.719 1.00 71.94 205 LEU A CA 1
ATOM 1617 C C . LEU A 1 205 ? -34.832 -4.607 30.328 1.00 71.94 205 LEU A C 1
ATOM 1619 O O . LEU A 1 205 ? -35.648 -4.325 31.197 1.00 71.94 205 LEU A O 1
ATOM 1623 N N . ILE A 1 206 ? -35.189 -4.700 29.044 1.00 75.12 206 ILE A N 1
ATOM 1624 C CA . ILE A 1 206 ? -36.562 -4.436 28.578 1.00 75.12 206 ILE A CA 1
ATOM 1625 C C . ILE A 1 206 ? -37.553 -5.455 29.152 1.00 75.12 206 ILE A C 1
ATOM 1627 O O . ILE A 1 206 ? -38.654 -5.072 29.554 1.00 75.12 206 ILE A O 1
ATOM 1631 N N . VAL A 1 207 ? -37.185 -6.740 29.182 1.00 83.69 207 VAL A N 1
ATOM 1632 C CA . VAL A 1 207 ? -38.024 -7.801 29.758 1.00 83.69 207 VAL A CA 1
ATOM 1633 C C . VAL A 1 207 ? -38.209 -7.567 31.257 1.00 83.69 207 VAL A C 1
ATOM 1635 O O . VAL A 1 207 ? -39.346 -7.508 31.719 1.00 83.69 207 VAL A O 1
ATOM 1638 N N . TYR A 1 208 ? -37.128 -7.308 31.994 1.00 74.44 208 TYR A N 1
ATOM 1639 C CA . TYR A 1 208 ? -37.196 -7.066 33.436 1.00 74.44 208 TYR A CA 1
ATOM 1640 C C . TYR A 1 208 ? -37.971 -5.793 33.800 1.00 74.44 208 TYR A C 1
ATOM 1642 O O . TYR A 1 208 ? -38.805 -5.814 34.702 1.00 74.44 208 TYR A O 1
ATOM 1650 N N . ILE A 1 209 ? -37.770 -4.690 33.073 1.00 82.00 209 ILE A N 1
ATOM 1651 C CA . ILE A 1 209 ? -38.520 -3.441 33.292 1.00 82.00 209 ILE A CA 1
ATOM 1652 C C . ILE A 1 209 ? -40.019 -3.659 33.036 1.00 82.00 209 ILE A C 1
ATOM 1654 O O . ILE A 1 209 ? -40.861 -3.110 33.752 1.00 82.00 209 ILE A O 1
ATOM 1658 N N . ARG A 1 210 ? -40.378 -4.482 32.042 1.00 74.25 210 ARG A N 1
ATOM 1659 C CA . ARG A 1 210 ? -41.776 -4.838 31.763 1.00 74.25 210 ARG A CA 1
ATOM 1660 C C . ARG A 1 210 ? -42.392 -5.646 32.905 1.00 74.25 210 ARG A C 1
ATOM 1662 O O . ARG A 1 210 ? -43.509 -5.331 33.311 1.00 74.25 210 ARG A O 1
ATOM 1669 N N . GLU A 1 211 ? -41.668 -6.626 33.442 1.00 62.97 211 GLU A N 1
ATOM 1670 C CA . GLU A 1 211 ? -42.121 -7.419 34.593 1.00 62.97 211 GLU A CA 1
ATOM 1671 C C . GLU A 1 211 ? -42.329 -6.554 35.843 1.00 62.97 211 GLU A C 1
ATOM 1673 O O . GLU A 1 211 ? -43.348 -6.676 36.529 1.00 62.97 211 GLU A O 1
ATOM 1678 N N . TRP A 1 212 ? -41.415 -5.618 36.109 1.00 61.53 212 TRP A N 1
ATOM 1679 C CA . TRP A 1 212 ? -41.525 -4.687 37.235 1.00 61.53 212 TRP A CA 1
ATOM 1680 C C . TRP A 1 212 ? -42.733 -3.760 37.089 1.00 61.53 212 TRP A C 1
ATOM 1682 O O . TRP A 1 212 ? -43.496 -3.572 38.037 1.00 61.53 212 TRP A O 1
ATOM 1692 N N . LYS A 1 213 ? -42.969 -3.240 35.880 1.00 59.31 213 LYS A N 1
ATOM 1693 C CA . LYS A 1 213 ? -44.132 -2.394 35.582 1.00 59.31 213 LYS A CA 1
ATOM 1694 C C . LYS A 1 213 ? -45.461 -3.146 35.725 1.00 59.31 213 LYS A C 1
ATOM 1696 O O . LYS A 1 213 ? -46.468 -2.534 36.066 1.00 59.31 213 LYS A O 1
ATOM 1701 N N . GLN A 1 214 ? -45.474 -4.454 35.469 1.00 60.25 214 GLN A N 1
ATOM 1702 C CA . GLN A 1 214 ? -46.664 -5.293 35.620 1.00 60.25 214 GLN A CA 1
ATOM 1703 C C . GLN A 1 214 ? -46.958 -5.627 37.089 1.00 60.25 214 GLN A C 1
ATOM 1705 O O . GLN A 1 214 ? -48.126 -5.654 37.472 1.00 60.25 214 GLN A O 1
ATOM 1710 N N . LYS A 1 215 ? -45.923 -5.819 37.918 1.00 55.66 215 LYS A N 1
ATOM 1711 C CA . LYS A 1 215 ? -46.074 -6.010 39.371 1.00 55.66 215 LYS A CA 1
ATOM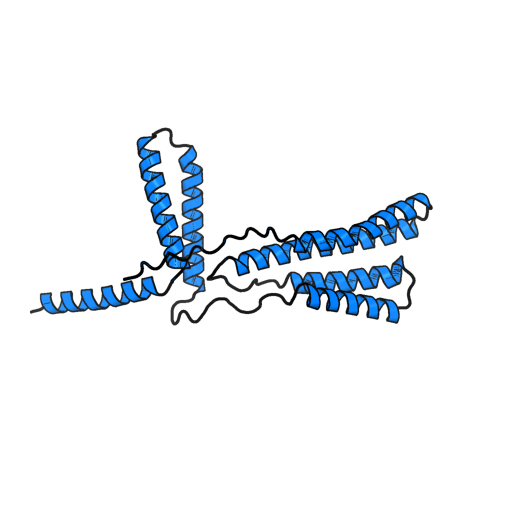 1712 C C . LYS A 1 215 ? -46.518 -4.745 40.109 1.00 55.66 215 LYS A C 1
ATOM 1714 O O . LYS A 1 215 ? -47.291 -4.863 41.041 1.00 55.66 215 LYS A O 1
ATOM 1719 N N . LEU A 1 216 ? -46.089 -3.559 39.672 1.00 57.97 216 LEU A N 1
ATOM 1720 C CA . LEU A 1 216 ? -46.493 -2.266 40.255 1.00 57.97 216 LEU A CA 1
ATOM 1721 C C . LEU A 1 216 ? -47.937 -1.838 39.924 1.00 57.97 216 LEU A C 1
ATOM 1723 O O . LEU A 1 216 ? -48.405 -0.827 40.437 1.00 57.97 216 LEU A O 1
ATOM 1727 N N . LYS A 1 217 ? -48.627 -2.559 39.032 1.00 54.59 217 LYS A N 1
ATOM 1728 C CA . LYS A 1 217 ? -50.006 -2.270 38.601 1.00 54.59 217 LYS A CA 1
ATOM 1729 C C . LYS A 1 217 ? -51.063 -3.182 39.243 1.00 54.59 217 LYS A C 1
ATOM 1731 O O . LYS A 1 217 ? -52.234 -3.057 38.889 1.00 54.59 217 LYS A O 1
ATOM 1736 N N . ARG A 1 218 ? -50.652 -4.109 40.110 1.00 46.34 218 ARG A N 1
ATOM 1737 C CA . ARG A 1 218 ? -51.514 -4.963 40.941 1.00 46.34 218 ARG A CA 1
ATOM 1738 C C . ARG A 1 218 ? -51.393 -4.526 42.389 1.00 46.34 218 ARG A C 1
ATOM 1740 O O . ARG A 1 218 ? -52.418 -4.642 43.085 1.00 46.34 218 ARG A O 1
#

Mean predicted aligned error: 16.07 Å

Radius of gyration: 27.27 Å; Cα contacts (8 Å, |Δi|>4): 148; chains: 1; bounding box: 80×48×72 Å